Protein AF-A0A3D3FGZ9-F1 (afdb_monomer)

Sequence (205 aa):
MNTLVKAEIWTVARTEQGNAVLIRPLGADIAVPIFVGQLETQSILIGFGDVTMPRPLTHDLMLSLIKRLDADLLRVEINDLRDGTFFARLVIEWNGSEFVVDSRPSDALALAVRRKCPVYIAESVVDAAGVAVNLIVDESIAASREEGETGERANADSENERVALTAELERAIAAEEYEKAAKIRDLLAALNSKEGSGDKRQDEK

Radius of gyration: 23.9 Å; Cα contacts (8 Å, |Δi|>4): 302; chains: 1; bounding box: 71×53×40 Å

Solvent-accessible surface area (backbone atoms only — not comparable to full-atom values): 11314 Å² total; per-residue (Å²): 132,79,54,71,42,59,32,40,82,71,51,76,46,76,50,98,92,43,38,27,42,30,38,22,44,71,95,52,67,39,25,29,70,43,76,43,55,71,69,46,47,51,49,29,48,37,27,64,68,67,58,83,66,100,60,81,50,72,58,52,47,52,53,50,49,41,50,73,69,66,28,45,72,60,32,29,34,39,66,44,67,54,96,92,42,67,38,19,31,40,36,31,37,44,91,94,40,79,48,77,42,86,38,51,48,57,58,41,49,26,40,28,43,60,72,67,32,54,39,30,36,15,51,67,42,44,75,73,52,46,39,54,45,67,63,54,51,55,52,48,54,52,54,55,59,58,53,54,64,56,52,55,53,56,51,54,53,51,52,53,52,50,54,52,49,52,60,48,31,55,50,25,54,76,69,68,37,58,74,60,27,52,54,44,52,53,51,53,53,54,50,54,56,56,51,60,76,77,59,93,79,87,88,76,136

Mean predicted aligned error: 13.79 Å

Secondary structure (DSSP, 8-state):
---EEEEEEEEEEEETTEEEEEEEETT-SEEEEEEE-HHHHHHHHHHHTTPPPSS--HHHHHHHHHHHTTEEEEEEEEEEEETTEEEEEEEEEETTEEEEEEE-HHHHHHHHHHHT--EEEEHHHHHHH-EEHHHHHHHHHHHHHHHHHHHHHHHHHHHHHHHHHHHHHHHHHHTT-HHHHHHHHHHHHHHHHHHTTT-------

Structure (mmCIF, N/CA/C/O backbone):
data_AF-A0A3D3FGZ9-F1
#
_entry.id   AF-A0A3D3FGZ9-F1
#
loop_
_atom_site.group_PDB
_atom_site.id
_atom_site.type_symbol
_atom_site.label_atom_id
_atom_site.label_alt_id
_atom_site.label_comp_id
_atom_site.label_asym_id
_atom_site.label_entity_id
_atom_site.label_seq_id
_atom_site.pdbx_PDB_ins_code
_atom_site.Cartn_x
_atom_site.Cartn_y
_atom_site.Cartn_z
_atom_site.occupancy
_atom_site.B_iso_or_equiv
_atom_site.auth_seq_id
_atom_site.auth_comp_id
_atom_site.auth_asym_id
_atom_site.auth_atom_id
_atom_site.pdbx_PDB_model_num
ATOM 1 N N . MET A 1 1 ? -20.483 -9.143 -4.269 1.00 51.84 1 MET A N 1
ATOM 2 C CA . MET A 1 1 ? -19.673 -8.771 -3.089 1.00 51.84 1 MET A CA 1
ATOM 3 C C . MET A 1 1 ? -18.229 -8.958 -3.501 1.00 51.84 1 MET A C 1
ATOM 5 O O . MET A 1 1 ? -17.923 -10.048 -3.959 1.00 51.84 1 MET A O 1
ATOM 9 N N . ASN A 1 2 ? -17.391 -7.922 -3.427 1.00 75.06 2 ASN A N 1
ATOM 10 C CA . ASN A 1 2 ? -15.958 -8.078 -3.693 1.00 75.06 2 ASN A CA 1
ATOM 11 C C . ASN A 1 2 ? -15.330 -8.784 -2.491 1.00 75.06 2 ASN A C 1
ATOM 13 O O . ASN A 1 2 ? -15.248 -8.194 -1.413 1.00 75.06 2 ASN A O 1
ATOM 17 N N . THR A 1 3 ? -14.944 -10.047 -2.658 1.00 94.31 3 THR A N 1
ATOM 18 C CA . THR A 1 3 ? -14.162 -10.782 -1.661 1.00 94.31 3 THR A CA 1
ATOM 19 C C . THR A 1 3 ? -12.791 -10.123 -1.532 1.00 94.31 3 THR A C 1
ATOM 21 O O . THR A 1 3 ? -12.153 -9.819 -2.539 1.00 94.31 3 THR A O 1
ATOM 24 N N . LEU A 1 4 ? -12.347 -9.876 -0.301 1.00 97.19 4 LEU A N 1
ATOM 25 C CA . LEU A 1 4 ? -11.017 -9.345 -0.006 1.00 97.19 4 LEU A CA 1
ATOM 26 C C . LEU A 1 4 ? -10.098 -10.490 0.413 1.00 97.19 4 LEU A C 1
ATOM 28 O O . LEU A 1 4 ? -10.431 -11.251 1.321 1.00 97.19 4 LEU A O 1
ATOM 32 N N . VAL A 1 5 ? -8.921 -10.566 -0.200 1.00 97.69 5 VAL A N 1
ATOM 33 C CA . VAL A 1 5 ? -7.868 -11.522 0.152 1.00 97.69 5 VAL A CA 1
ATOM 34 C C . VAL A 1 5 ? -6.670 -10.790 0.735 1.00 97.69 5 VAL A C 1
ATOM 36 O O . VAL A 1 5 ? -6.372 -9.652 0.369 1.00 97.69 5 VAL A O 1
ATOM 39 N N . LYS A 1 6 ? -5.989 -11.429 1.688 1.00 98.06 6 LYS A N 1
ATOM 40 C CA . LYS A 1 6 ? -4.799 -10.850 2.310 1.00 98.06 6 LYS A CA 1
ATOM 41 C C . LYS A 1 6 ? -3.671 -10.782 1.281 1.00 98.06 6 LYS A C 1
ATOM 43 O O . LYS A 1 6 ? -3.436 -11.743 0.549 1.00 98.06 6 LYS A O 1
ATOM 48 N N . ALA A 1 7 ? -2.967 -9.662 1.261 1.00 98.12 7 ALA A N 1
ATOM 49 C CA . ALA A 1 7 ? -1.896 -9.387 0.322 1.00 98.12 7 ALA A CA 1
ATOM 50 C C . ALA A 1 7 ? -0.661 -8.829 1.028 1.00 98.12 7 ALA A C 1
ATOM 52 O O . ALA A 1 7 ? -0.693 -8.442 2.199 1.00 98.12 7 ALA A O 1
ATOM 53 N N . GLU A 1 8 ? 0.433 -8.789 0.284 1.00 96.69 8 GLU A N 1
ATOM 54 C CA . GLU A 1 8 ? 1.680 -8.149 0.663 1.00 96.69 8 GLU A CA 1
ATOM 55 C C . GLU A 1 8 ? 2.103 -7.121 -0.385 1.00 96.69 8 GLU A C 1
ATOM 57 O O . GLU A 1 8 ? 1.791 -7.231 -1.574 1.00 96.69 8 GLU A O 1
ATOM 62 N N . ILE A 1 9 ? 2.848 -6.122 0.080 1.00 95.88 9 ILE A N 1
ATOM 63 C CA . ILE A 1 9 ? 3.613 -5.231 -0.786 1.00 95.88 9 ILE A CA 1
ATOM 64 C C . ILE A 1 9 ? 4.864 -6.010 -1.163 1.00 95.88 9 ILE A C 1
ATOM 66 O O . ILE A 1 9 ? 5.773 -6.143 -0.348 1.00 95.88 9 ILE A O 1
ATOM 70 N N . TRP A 1 10 ? 4.862 -6.597 -2.355 1.00 94.38 10 TRP A N 1
ATOM 71 C CA . TRP A 1 10 ? 5.888 -7.553 -2.747 1.00 94.38 10 TRP A CA 1
ATOM 72 C C . TRP A 1 10 ? 7.200 -6.854 -3.105 1.00 94.38 10 TRP A C 1
ATOM 74 O O . TRP A 1 10 ? 8.256 -7.217 -2.595 1.00 94.38 10 TRP A O 1
ATOM 84 N N . THR A 1 11 ? 7.131 -5.827 -3.952 1.00 92.12 11 THR A N 1
ATOM 85 C CA . THR A 1 11 ? 8.273 -4.971 -4.291 1.00 92.12 11 THR A CA 1
ATOM 86 C C . THR A 1 11 ? 7.797 -3.664 -4.932 1.00 92.12 11 THR A C 1
ATOM 88 O O . THR A 1 11 ? 6.614 -3.492 -5.236 1.00 92.12 11 THR A O 1
ATOM 91 N N . VAL A 1 12 ? 8.728 -2.739 -5.139 1.00 91.06 12 VAL A N 1
ATOM 92 C CA . VAL A 1 12 ? 8.546 -1.520 -5.926 1.00 91.06 12 VAL A CA 1
ATOM 93 C C . VAL A 1 12 ? 9.424 -1.641 -7.166 1.00 91.06 12 VAL A C 1
ATOM 95 O O . VAL A 1 12 ? 10.625 -1.871 -7.049 1.00 91.06 12 VAL A O 1
ATOM 98 N N . ALA A 1 13 ? 8.827 -1.495 -8.344 1.00 89.44 13 ALA A N 1
ATOM 99 C CA . ALA A 1 13 ? 9.504 -1.604 -9.628 1.00 89.44 13 ALA A CA 1
ATOM 100 C C . ALA A 1 13 ? 9.509 -0.256 -10.355 1.00 89.44 13 ALA A C 1
ATOM 102 O O . ALA A 1 13 ? 8.551 0.518 -10.275 1.00 89.44 13 ALA A O 1
ATOM 103 N N . ARG A 1 14 ? 10.583 0.004 -11.099 1.00 86.12 14 ARG A N 1
ATOM 104 C CA . ARG A 1 14 ? 10.646 1.081 -12.086 1.00 86.12 14 ARG A CA 1
ATOM 105 C C . ARG A 1 14 ? 10.449 0.464 -13.466 1.00 86.12 14 ARG A C 1
ATOM 107 O O . ARG A 1 14 ? 11.098 -0.520 -13.795 1.00 86.12 14 ARG A O 1
ATOM 114 N N . THR A 1 15 ? 9.540 1.035 -14.240 1.00 81.50 15 THR A N 1
ATOM 115 C CA . THR A 1 15 ? 9.193 0.593 -15.596 1.00 81.50 15 THR A CA 1
ATOM 116 C C . THR A 1 15 ? 9.280 1.780 -16.554 1.00 81.50 15 THR A C 1
ATOM 118 O O . THR A 1 15 ? 9.347 2.930 -16.108 1.00 81.50 15 THR A O 1
ATOM 121 N N . GLU A 1 16 ? 9.192 1.534 -17.862 1.00 78.69 16 GLU A N 1
ATOM 122 C CA . GLU A 1 16 ? 9.068 2.605 -18.864 1.00 78.69 16 GLU A CA 1
ATOM 123 C C . GLU A 1 16 ? 7.839 3.500 -18.625 1.00 78.69 16 GLU A C 1
ATOM 125 O O . GLU A 1 16 ? 7.859 4.695 -18.913 1.00 78.69 16 GLU A O 1
ATOM 130 N N . GLN A 1 17 ? 6.772 2.937 -18.049 1.00 74.25 17 GLN A N 1
ATOM 131 C CA . GLN A 1 17 ? 5.523 3.640 -17.742 1.00 74.25 17 GLN A CA 1
ATOM 132 C C . GLN A 1 17 ? 5.579 4.424 -16.417 1.00 74.25 17 GLN A C 1
ATOM 134 O O . GLN A 1 17 ? 4.630 5.131 -16.075 1.00 74.25 17 GLN A O 1
ATOM 139 N N . GLY A 1 18 ? 6.683 4.324 -15.669 1.00 87.50 18 GLY A N 1
ATOM 140 C CA . GLY A 1 18 ? 6.882 4.972 -14.374 1.00 87.50 18 GLY A CA 1
ATOM 141 C C . GLY A 1 18 ? 7.088 3.979 -13.231 1.00 87.50 18 GLY A C 1
ATOM 142 O O . GLY A 1 18 ? 7.453 2.820 -13.436 1.00 87.50 18 GLY A O 1
ATOM 143 N N . ASN A 1 19 ? 6.882 4.446 -11.999 1.00 90.69 19 ASN A N 1
ATOM 144 C CA . ASN A 1 19 ? 7.043 3.616 -10.808 1.00 90.69 19 ASN A CA 1
ATOM 145 C C . ASN A 1 19 ? 5.756 2.843 -10.515 1.00 90.69 19 ASN A C 1
ATOM 147 O O . ASN A 1 19 ? 4.663 3.413 -10.533 1.00 90.69 19 ASN A O 1
ATOM 151 N N . ALA A 1 20 ? 5.896 1.565 -10.186 1.00 94.12 20 ALA A N 1
ATOM 152 C CA . ALA A 1 20 ? 4.796 0.702 -9.792 1.00 94.12 20 ALA A CA 1
ATOM 153 C C . ALA A 1 20 ? 5.098 0.026 -8.455 1.00 94.12 20 ALA A C 1
ATOM 155 O O . ALA A 1 20 ? 6.214 -0.425 -8.198 1.00 94.12 20 ALA A O 1
ATOM 156 N N . VAL A 1 21 ? 4.083 -0.082 -7.604 1.00 95.31 21 VAL A N 1
ATOM 157 C CA . VAL A 1 21 ? 4.124 -0.935 -6.414 1.00 95.31 21 VAL A CA 1
ATOM 158 C C . VAL A 1 21 ? 3.394 -2.225 -6.743 1.00 95.31 21 VAL A C 1
ATOM 160 O O . VAL A 1 21 ? 2.242 -2.190 -7.173 1.00 95.31 21 VAL A O 1
ATOM 163 N N . LEU A 1 22 ? 4.063 -3.359 -6.556 1.00 96.06 22 LEU A N 1
ATOM 164 C CA . LEU A 1 22 ? 3.502 -4.667 -6.864 1.00 96.06 22 LEU A CA 1
ATOM 165 C C . LEU A 1 22 ? 2.820 -5.237 -5.625 1.00 96.06 22 LEU A C 1
ATOM 167 O O . LEU A 1 22 ? 3.470 -5.498 -4.609 1.00 96.06 22 LEU A O 1
ATOM 171 N N . ILE A 1 23 ? 1.509 -5.442 -5.718 1.00 97.69 23 ILE A N 1
ATOM 172 C CA . ILE A 1 23 ? 0.699 -6.011 -4.641 1.00 97.69 23 ILE A CA 1
ATOM 173 C C . ILE A 1 23 ? 0.381 -7.459 -4.967 1.00 97.69 23 ILE A C 1
ATOM 175 O O . ILE A 1 23 ? -0.249 -7.749 -5.980 1.00 97.69 23 ILE A O 1
ATOM 179 N N . ARG A 1 24 ? 0.803 -8.375 -4.099 1.00 97.06 24 ARG A N 1
ATOM 180 C CA . ARG A 1 24 ? 0.673 -9.813 -4.327 1.00 97.06 24 ARG A CA 1
ATOM 181 C C . ARG A 1 24 ? -0.246 -10.430 -3.275 1.00 97.06 24 ARG A C 1
ATOM 183 O O . ARG A 1 24 ? 0.050 -10.300 -2.087 1.00 97.06 24 ARG A O 1
ATOM 190 N N . PRO A 1 25 ? -1.353 -11.094 -3.652 1.00 97.56 25 PRO A N 1
ATOM 191 C CA . PRO A 1 25 ? -2.082 -11.951 -2.724 1.00 97.56 25 PRO A CA 1
ATOM 192 C C . PRO A 1 25 ? -1.137 -12.990 -2.112 1.00 97.56 25 PRO A C 1
ATOM 194 O O . PRO A 1 25 ? -0.273 -13.534 -2.800 1.00 97.56 25 PRO A O 1
ATOM 197 N N . LEU A 1 26 ? -1.270 -13.259 -0.813 1.00 95.81 26 LEU A N 1
ATOM 198 C CA . LEU A 1 26 ? -0.328 -14.141 -0.124 1.00 95.81 26 LEU A CA 1
ATOM 199 C C . LEU A 1 26 ? -0.317 -15.543 -0.750 1.00 95.81 26 LEU A C 1
ATOM 201 O O . LEU A 1 26 ? -1.347 -16.210 -0.804 1.00 95.81 26 LEU A O 1
ATOM 205 N N . GLY A 1 27 ? 0.865 -15.992 -1.181 1.00 90.69 27 GLY A N 1
ATOM 206 C CA . GLY A 1 27 ? 1.060 -17.312 -1.789 1.00 90.69 27 GLY A CA 1
ATOM 207 C C . GLY A 1 27 ? 0.590 -17.438 -3.243 1.00 90.69 27 GLY A C 1
ATOM 208 O O . GLY A 1 27 ? 0.546 -18.555 -3.748 1.00 90.69 27 GLY A O 1
ATOM 209 N N . ALA A 1 28 ? 0.239 -16.334 -3.909 1.00 92.38 28 ALA A N 1
ATOM 210 C CA . ALA A 1 28 ? -0.108 -16.332 -5.326 1.00 92.38 28 ALA A CA 1
ATOM 211 C C . ALA A 1 28 ? 1.105 -16.013 -6.215 1.00 92.38 28 ALA A C 1
ATOM 213 O O . ALA A 1 28 ? 1.951 -15.195 -5.860 1.00 92.38 28 ALA A O 1
ATOM 214 N N . ASP A 1 29 ? 1.124 -16.580 -7.422 1.00 93.06 29 ASP A N 1
ATOM 215 C CA . ASP A 1 29 ? 2.101 -16.262 -8.478 1.00 93.06 29 ASP A CA 1
ATOM 216 C C . ASP A 1 29 ? 1.645 -15.097 -9.377 1.00 93.06 29 ASP A C 1
ATOM 218 O O . ASP A 1 29 ? 2.160 -14.893 -10.477 1.00 93.06 29 ASP A O 1
ATOM 222 N N . ILE A 1 30 ? 0.663 -14.323 -8.914 1.00 94.75 30 ILE A N 1
ATOM 223 C CA . ILE A 1 30 ? 0.087 -13.167 -9.604 1.00 94.75 30 ILE A CA 1
ATOM 224 C C . ILE A 1 30 ? 0.275 -11.941 -8.718 1.00 94.75 30 ILE A C 1
ATOM 226 O O . ILE A 1 30 ? -0.049 -11.978 -7.534 1.00 94.75 30 ILE A O 1
ATOM 230 N N . ALA A 1 31 ? 0.758 -10.845 -9.292 1.00 96.44 31 ALA A N 1
ATOM 231 C CA . ALA A 1 31 ? 0.858 -9.550 -8.636 1.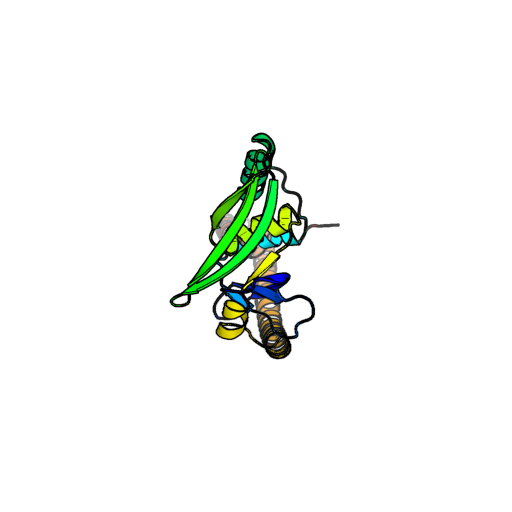00 96.44 31 ALA A CA 1
ATOM 232 C C . ALA A 1 31 ? 0.108 -8.483 -9.439 1.00 96.44 31 ALA A C 1
ATOM 234 O O . ALA A 1 31 ? 0.071 -8.515 -10.664 1.00 96.44 31 ALA A O 1
ATOM 235 N N . VAL A 1 32 ? -0.483 -7.520 -8.741 1.00 97.00 32 VAL A N 1
ATOM 236 C CA . VAL A 1 32 ? -1.168 -6.372 -9.332 1.00 97.00 32 VAL A CA 1
ATOM 237 C C . VAL A 1 32 ? -0.214 -5.175 -9.310 1.00 97.00 32 VAL A C 1
ATOM 239 O O . VAL A 1 32 ? 0.148 -4.725 -8.216 1.00 97.00 32 VAL A O 1
ATOM 242 N N . PRO A 1 33 ? 0.213 -4.650 -10.472 1.00 95.56 33 PRO A N 1
ATOM 243 C CA . PRO A 1 33 ? 1.006 -3.434 -10.537 1.00 95.56 33 PRO A CA 1
ATOM 244 C C . PRO A 1 33 ? 0.116 -2.207 -10.316 1.00 95.56 33 PRO A C 1
ATOM 246 O O . PRO A 1 33 ? -0.828 -1.955 -11.063 1.00 95.56 33 PRO A O 1
ATOM 249 N N . ILE A 1 34 ? 0.436 -1.416 -9.293 1.00 95.88 34 ILE A N 1
ATOM 250 C CA . ILE A 1 34 ? -0.231 -0.141 -9.020 1.00 95.88 34 ILE A CA 1
ATOM 251 C C . ILE A 1 34 ? 0.750 0.988 -9.306 1.00 95.88 34 ILE A C 1
ATOM 253 O O . ILE A 1 34 ? 1.693 1.214 -8.544 1.00 95.88 34 ILE A O 1
ATOM 257 N N . PHE A 1 35 ? 0.516 1.703 -10.405 1.00 94.19 35 PHE A N 1
ATOM 258 C CA . PHE A 1 35 ? 1.337 2.841 -10.803 1.00 94.19 35 PHE A CA 1
ATOM 259 C C . PHE A 1 35 ? 1.136 4.022 -9.858 1.00 94.19 35 PHE A C 1
ATOM 261 O O . PHE A 1 35 ? 0.012 4.417 -9.542 1.00 94.19 35 PHE A O 1
ATOM 268 N N . VAL A 1 36 ? 2.247 4.587 -9.403 1.00 93.88 36 VAL A N 1
ATOM 269 C CA . VAL A 1 36 ? 2.280 5.675 -8.429 1.00 93.88 36 VAL A CA 1
ATOM 270 C C . VAL A 1 36 ? 3.315 6.717 -8.838 1.00 93.88 36 VAL A C 1
ATOM 272 O O . VAL A 1 36 ? 4.319 6.419 -9.487 1.00 93.88 36 VAL A O 1
ATOM 275 N N . GLY A 1 37 ? 3.078 7.969 -8.452 1.00 92.19 37 GLY A N 1
ATOM 276 C CA . GLY A 1 37 ? 4.022 9.048 -8.715 1.00 92.19 37 GLY A CA 1
ATOM 277 C C . GLY A 1 37 ? 5.341 8.868 -7.958 1.00 92.19 37 GLY A C 1
ATOM 278 O O . GLY A 1 37 ? 5.477 8.057 -7.037 1.00 92.19 37 GLY A O 1
ATOM 279 N N . GLN A 1 38 ? 6.358 9.627 -8.363 1.00 91.06 38 GLN A N 1
ATOM 280 C CA . GLN A 1 38 ? 7.700 9.542 -7.783 1.00 91.06 38 GLN A CA 1
ATOM 281 C C . GLN A 1 38 ? 7.718 9.874 -6.282 1.00 91.06 38 GLN A C 1
ATOM 283 O O . GLN A 1 38 ? 8.372 9.175 -5.509 1.00 91.06 38 GLN A O 1
ATOM 288 N N . LEU A 1 39 ? 6.976 10.903 -5.860 1.00 93.00 39 LEU A N 1
ATOM 289 C CA . LEU A 1 39 ? 6.911 11.317 -4.454 1.00 93.00 39 LEU A CA 1
ATOM 290 C C . LEU A 1 39 ? 6.194 10.271 -3.592 1.00 93.00 39 LEU A C 1
ATOM 292 O O . LEU A 1 39 ? 6.635 9.960 -2.485 1.00 93.00 39 LEU A O 1
ATOM 296 N N . GLU A 1 40 ? 5.118 9.684 -4.115 1.00 95.50 40 GLU A N 1
ATOM 297 C CA . GLU A 1 40 ? 4.405 8.581 -3.480 1.00 95.50 40 GLU A CA 1
ATOM 298 C C . GLU A 1 40 ? 5.309 7.357 -3.319 1.00 95.50 40 GLU A C 1
ATOM 300 O O . GLU A 1 40 ? 5.426 6.810 -2.222 1.00 95.50 40 GLU A O 1
ATOM 305 N N . THR A 1 41 ? 6.003 6.978 -4.394 1.00 93.62 41 THR A N 1
ATOM 306 C CA . THR A 1 41 ? 6.962 5.864 -4.415 1.00 93.62 41 THR A CA 1
ATOM 307 C C . THR A 1 41 ? 8.034 6.050 -3.350 1.00 93.62 41 THR A C 1
ATOM 309 O O . THR A 1 41 ? 8.298 5.144 -2.561 1.00 93.62 41 THR A O 1
ATOM 312 N N . GLN A 1 42 ? 8.623 7.245 -3.282 1.00 93.31 42 GLN A N 1
ATOM 313 C CA . GLN A 1 42 ? 9.641 7.571 -2.292 1.00 93.31 42 GLN A CA 1
ATOM 314 C C . GLN A 1 42 ? 9.097 7.440 -0.865 1.00 93.31 42 GLN A C 1
ATOM 316 O O . GLN A 1 42 ? 9.766 6.864 -0.006 1.00 93.31 42 GLN A O 1
ATOM 321 N N . SER A 1 43 ? 7.882 7.935 -0.603 1.00 94.38 43 SER A N 1
ATOM 322 C CA . SER A 1 43 ? 7.270 7.808 0.722 1.00 94.38 43 SER A CA 1
ATOM 323 C C . SER A 1 43 ? 7.044 6.346 1.109 1.00 94.38 43 SER A C 1
ATOM 325 O O . SER A 1 43 ? 7.315 5.971 2.254 1.00 94.38 43 SER A O 1
ATOM 327 N N . ILE A 1 44 ? 6.586 5.512 0.172 1.00 95.88 44 ILE A N 1
ATOM 328 C CA . ILE A 1 44 ? 6.400 4.073 0.393 1.00 95.88 44 ILE A CA 1
ATOM 329 C C . ILE A 1 44 ? 7.749 3.411 0.677 1.00 95.88 44 ILE A C 1
ATOM 331 O O . ILE A 1 44 ? 7.871 2.740 1.694 1.00 95.88 44 ILE A O 1
ATOM 335 N N . LEU A 1 45 ? 8.777 3.658 -0.140 1.00 93.44 45 LEU A N 1
ATOM 336 C CA . LEU A 1 45 ? 10.116 3.080 0.033 1.00 93.44 45 LEU A CA 1
ATOM 337 C C . LEU A 1 45 ? 10.753 3.431 1.384 1.00 93.44 45 LEU A C 1
ATOM 339 O O . LEU A 1 45 ? 11.366 2.565 2.001 1.00 93.44 45 LEU A O 1
ATOM 343 N N . ILE A 1 46 ? 10.582 4.666 1.869 1.00 92.88 46 ILE A N 1
ATOM 344 C CA . ILE A 1 46 ? 11.074 5.083 3.194 1.00 92.88 46 ILE A CA 1
ATOM 345 C C . ILE A 1 46 ? 10.466 4.211 4.299 1.00 92.88 46 ILE A C 1
ATOM 347 O O . ILE A 1 46 ? 11.191 3.716 5.156 1.00 92.88 46 ILE A O 1
ATOM 351 N N . GLY A 1 47 ? 9.147 3.998 4.268 1.00 90.62 47 GLY A N 1
ATOM 352 C CA . GLY A 1 47 ? 8.474 3.157 5.262 1.00 90.62 47 GLY A CA 1
ATOM 353 C C . GLY A 1 47 ? 8.683 1.656 5.039 1.00 90.62 47 GLY A C 1
ATOM 354 O O . GLY A 1 47 ? 8.682 0.885 5.992 1.00 90.62 47 GLY A O 1
ATOM 355 N N . PHE A 1 48 ? 8.873 1.229 3.791 1.00 89.50 48 PHE A N 1
ATOM 356 C CA . PHE A 1 48 ? 9.133 -0.164 3.433 1.00 89.50 48 PHE A CA 1
ATOM 357 C C . PHE A 1 48 ? 10.521 -0.613 3.898 1.00 89.50 48 PHE A C 1
ATOM 359 O O . PHE A 1 48 ? 10.649 -1.695 4.459 1.00 89.50 48 PHE A O 1
ATOM 366 N N . GLY A 1 49 ? 11.534 0.240 3.725 1.00 90.31 49 GLY A N 1
ATOM 367 C CA . GLY A 1 49 ? 12.902 0.005 4.188 1.00 90.31 49 GLY A CA 1
ATOM 368 C C . GLY A 1 49 ? 13.157 0.361 5.656 1.00 90.31 49 GLY A C 1
ATOM 369 O O . GLY A 1 49 ? 14.313 0.375 6.060 1.00 90.31 49 GLY A O 1
ATOM 370 N N . ASP A 1 50 ? 12.116 0.697 6.431 1.00 88.19 50 ASP A N 1
ATOM 371 C CA . ASP A 1 50 ? 12.217 1.093 7.846 1.00 88.19 50 ASP A CA 1
ATOM 372 C C . ASP A 1 50 ? 13.241 2.221 8.108 1.00 88.19 50 ASP A C 1
ATOM 374 O O . ASP A 1 50 ? 13.909 2.283 9.144 1.00 88.19 50 ASP A O 1
ATOM 378 N N . VAL A 1 51 ? 13.349 3.160 7.161 1.00 88.56 51 VAL A N 1
ATOM 379 C CA . VAL A 1 51 ? 14.288 4.283 7.233 1.00 88.56 51 VAL A CA 1
ATOM 380 C C . VAL A 1 51 ? 13.775 5.326 8.224 1.00 88.56 51 VAL A C 1
ATOM 382 O O . VAL A 1 51 ? 12.699 5.902 8.055 1.00 88.56 51 VAL A O 1
ATOM 385 N N . THR A 1 52 ? 14.573 5.619 9.252 1.00 85.25 52 THR A N 1
ATOM 386 C CA . THR A 1 52 ? 14.226 6.631 10.258 1.00 85.25 52 THR A CA 1
ATOM 387 C C . THR A 1 52 ? 14.582 8.032 9.769 1.00 85.25 52 THR A C 1
ATOM 389 O O . THR A 1 52 ? 15.737 8.325 9.467 1.00 85.25 52 THR A O 1
ATOM 392 N N . MET A 1 53 ? 13.593 8.926 9.744 1.00 89.00 53 MET A N 1
ATOM 393 C CA . MET A 1 53 ? 13.778 10.330 9.370 1.00 89.00 53 MET A CA 1
ATOM 394 C C . MET A 1 53 ? 13.955 11.223 10.612 1.00 89.00 53 MET A C 1
ATOM 396 O O . MET A 1 53 ? 13.307 10.987 11.633 1.00 89.00 53 MET A O 1
ATOM 400 N N . PRO A 1 54 ? 14.769 12.299 10.549 1.00 90.75 54 PRO A N 1
ATOM 401 C CA . PRO A 1 54 ? 15.007 13.194 11.692 1.00 90.75 54 PRO A CA 1
ATOM 402 C C . PRO A 1 54 ? 13.760 13.984 12.121 1.00 90.75 54 PRO A C 1
ATOM 404 O O . PRO A 1 54 ? 13.673 14.482 13.245 1.00 90.75 54 PRO A O 1
ATOM 407 N N . ARG A 1 55 ? 12.786 14.132 11.219 1.00 96.56 55 ARG A N 1
ATOM 408 C CA . ARG A 1 55 ? 11.485 14.758 11.463 1.00 96.56 55 ARG A CA 1
ATOM 409 C C . ARG A 1 55 ? 10.392 13.886 10.840 1.00 96.56 55 ARG A C 1
ATOM 411 O O . ARG A 1 55 ? 10.652 13.283 9.799 1.00 96.56 55 ARG A O 1
ATOM 418 N N . PRO A 1 56 ? 9.190 13.838 11.443 1.00 94.38 56 PRO A N 1
ATOM 419 C CA . PRO A 1 56 ? 8.083 13.068 10.893 1.00 94.38 56 PRO A CA 1
ATOM 420 C C . PRO A 1 56 ? 7.683 13.616 9.521 1.00 94.38 56 PRO A C 1
ATOM 422 O O . PRO A 1 56 ? 7.498 14.827 9.366 1.00 94.38 56 PRO A O 1
ATOM 425 N N . LEU A 1 57 ? 7.542 12.723 8.543 1.00 95.56 57 LEU 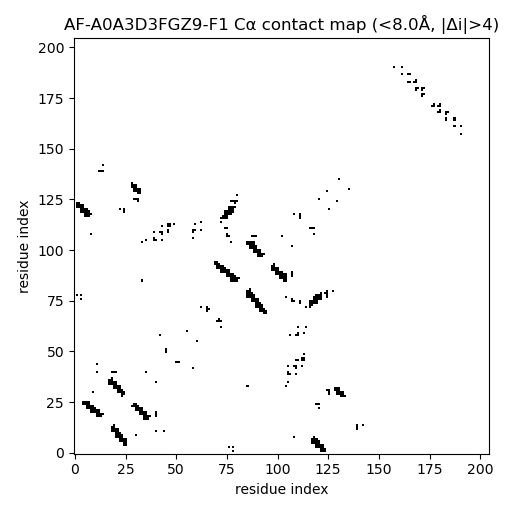A N 1
ATOM 426 C CA . LEU A 1 57 ? 6.969 13.031 7.237 1.00 95.56 57 LEU A CA 1
ATOM 427 C C . LEU A 1 57 ? 5.438 13.009 7.312 1.00 95.56 57 LEU A C 1
ATOM 429 O O . LEU A 1 57 ? 4.849 12.715 8.352 1.00 95.56 57 LEU A O 1
ATOM 433 N N . THR A 1 58 ? 4.775 13.301 6.193 1.00 96.56 58 THR A N 1
ATOM 434 C CA . THR A 1 58 ? 3.310 13.395 6.118 1.00 96.56 58 THR A CA 1
ATOM 435 C C . THR A 1 58 ? 2.615 12.143 6.651 1.00 96.56 58 THR A C 1
ATOM 437 O O . THR A 1 58 ? 1.741 12.248 7.507 1.00 96.56 58 THR A O 1
ATOM 440 N N . HIS A 1 59 ? 3.020 10.949 6.213 1.00 97.62 59 HIS A N 1
ATOM 441 C CA . HIS A 1 59 ? 2.397 9.700 6.665 1.00 97.62 59 HIS A CA 1
ATOM 442 C C . HIS A 1 59 ? 2.717 9.378 8.135 1.00 97.62 59 HIS A C 1
ATOM 444 O O . HIS A 1 59 ? 1.861 8.840 8.833 1.00 97.62 59 HIS A O 1
ATOM 450 N N . ASP A 1 60 ? 3.884 9.784 8.649 1.00 96.62 60 ASP A N 1
ATOM 451 C CA . ASP A 1 60 ? 4.227 9.645 10.075 1.00 96.62 60 ASP A CA 1
ATOM 452 C C . ASP A 1 60 ? 3.377 10.581 10.948 1.00 96.62 60 ASP A C 1
ATOM 454 O O . ASP A 1 60 ? 2.886 10.194 12.014 1.00 96.62 60 ASP A O 1
ATOM 458 N N . LEU A 1 61 ? 3.166 11.817 10.481 1.00 97.94 61 LEU A N 1
ATOM 459 C CA . LEU A 1 61 ? 2.276 12.788 11.108 1.00 97.94 61 LEU A CA 1
ATOM 460 C C . LEU A 1 61 ? 0.838 12.257 11.148 1.00 97.94 61 LEU A C 1
ATOM 462 O O . LEU A 1 61 ? 0.208 12.308 12.200 1.00 97.94 61 LEU A O 1
ATOM 466 N N . MET A 1 62 ? 0.337 11.701 10.043 1.00 97.94 62 MET A N 1
ATOM 467 C CA . MET A 1 62 ? -1.012 11.127 9.972 1.00 97.94 62 MET A CA 1
ATOM 468 C C . MET A 1 62 ? -1.197 9.967 10.957 1.00 97.94 62 MET A C 1
ATOM 470 O O . MET A 1 62 ? -2.173 9.955 11.706 1.00 97.94 62 MET A O 1
ATOM 474 N N . LEU A 1 63 ? -0.242 9.033 11.031 1.00 97.56 63 LEU A N 1
ATOM 475 C CA . LEU A 1 63 ? -0.279 7.951 12.024 1.00 97.56 63 LEU A CA 1
ATOM 476 C C . LEU A 1 63 ? -0.213 8.483 13.460 1.00 97.56 63 LEU A C 1
ATOM 478 O O . LEU A 1 63 ? -0.902 7.974 14.344 1.00 97.56 63 LEU A O 1
ATOM 482 N N . SER A 1 64 ? 0.575 9.533 13.696 1.00 97.75 64 SER A N 1
ATOM 483 C CA . SER A 1 64 ? 0.654 10.186 15.005 1.00 97.75 64 SER A CA 1
ATOM 484 C C . SER A 1 64 ? -0.673 10.840 15.399 1.00 97.75 64 SER A C 1
ATOM 486 O O . SER A 1 64 ? -1.060 10.762 16.563 1.00 97.75 64 SER A O 1
ATOM 488 N N . LEU A 1 65 ? -1.387 11.448 14.446 1.00 97.94 65 LEU A N 1
ATOM 489 C CA . LEU A 1 65 ? -2.716 12.022 14.665 1.00 97.94 65 LEU A CA 1
ATOM 490 C C . LEU A 1 65 ? -3.751 10.942 14.985 1.00 97.94 65 LEU A C 1
ATOM 492 O O . LEU A 1 65 ? -4.446 11.075 15.986 1.00 97.94 65 LEU A O 1
ATOM 496 N N . ILE A 1 66 ? -3.805 9.864 14.193 1.00 96.75 66 ILE A N 1
ATOM 497 C CA . ILE A 1 66 ? -4.693 8.712 14.438 1.00 96.75 66 ILE A CA 1
ATOM 498 C C . ILE A 1 66 ? -4.473 8.184 15.860 1.00 96.75 66 ILE A C 1
ATOM 500 O O . ILE A 1 66 ? -5.408 8.119 16.655 1.00 96.75 66 ILE A O 1
ATOM 504 N N . LYS A 1 67 ? -3.210 7.935 16.223 1.00 96.25 67 LYS A N 1
ATOM 505 C CA . LYS A 1 67 ? -2.844 7.463 17.559 1.00 96.25 67 LYS A CA 1
ATOM 506 C C . LYS A 1 67 ? -3.217 8.454 18.665 1.00 96.25 67 LYS A C 1
ATOM 508 O O . LYS A 1 67 ? -3.613 8.039 19.746 1.00 96.25 67 LYS A O 1
ATOM 513 N N . ARG A 1 68 ? -3.067 9.763 18.434 1.00 97.81 68 ARG A N 1
ATOM 514 C CA . ARG A 1 68 ? -3.375 10.802 19.434 1.00 97.81 68 ARG A CA 1
ATOM 515 C C . ARG A 1 68 ? -4.876 10.984 19.666 1.00 97.81 68 ARG A C 1
ATOM 517 O O . ARG A 1 68 ? -5.248 11.542 20.693 1.00 97.81 68 ARG A O 1
ATOM 524 N N . LEU A 1 69 ? -5.702 10.535 18.727 1.00 96.56 69 LEU A N 1
ATOM 525 C CA . LEU A 1 69 ? -7.159 10.501 18.829 1.00 96.56 69 LEU A CA 1
ATOM 526 C C . LEU A 1 69 ? -7.680 9.179 19.421 1.00 96.56 69 LEU A C 1
ATOM 528 O O . LEU A 1 69 ? -8.883 8.931 19.358 1.00 96.56 69 LEU A O 1
ATOM 532 N N . ASP A 1 70 ? -6.788 8.345 19.969 1.00 96.44 70 ASP A N 1
ATOM 533 C CA . ASP A 1 70 ? -7.092 7.006 20.486 1.00 96.44 70 ASP A CA 1
ATOM 534 C C . ASP A 1 70 ? -7.8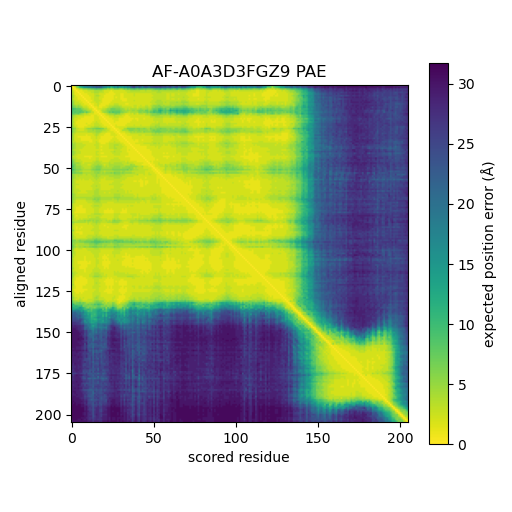05 6.121 19.445 1.00 96.44 70 ASP A C 1
ATOM 536 O O . ASP A 1 70 ? -8.726 5.364 19.751 1.00 96.44 70 ASP A O 1
ATOM 540 N N . ALA A 1 71 ? -7.372 6.242 18.188 1.00 97.81 71 ALA A N 1
ATOM 541 C CA . ALA A 1 71 ? -7.780 5.390 17.081 1.00 97.81 71 ALA A CA 1
ATOM 542 C C . ALA A 1 71 ? -6.602 4.523 16.604 1.00 97.81 71 ALA A C 1
ATOM 544 O O . ALA A 1 71 ? -5.435 4.870 16.824 1.00 97.81 71 ALA A O 1
ATOM 545 N N . ASP A 1 72 ? -6.891 3.417 15.914 1.00 97.12 72 ASP A N 1
ATOM 546 C CA . ASP A 1 72 ? -5.865 2.558 15.311 1.00 97.12 72 ASP A CA 1
ATOM 547 C C . ASP A 1 72 ? -6.185 2.200 13.858 1.00 97.12 72 ASP A C 1
ATOM 549 O O . ASP A 1 72 ? -7.322 1.900 13.501 1.00 97.12 72 ASP A O 1
ATOM 553 N N . LEU A 1 73 ? -5.160 2.215 13.005 1.00 98.19 73 LEU A N 1
ATOM 554 C CA . LEU A 1 73 ? -5.271 1.765 11.620 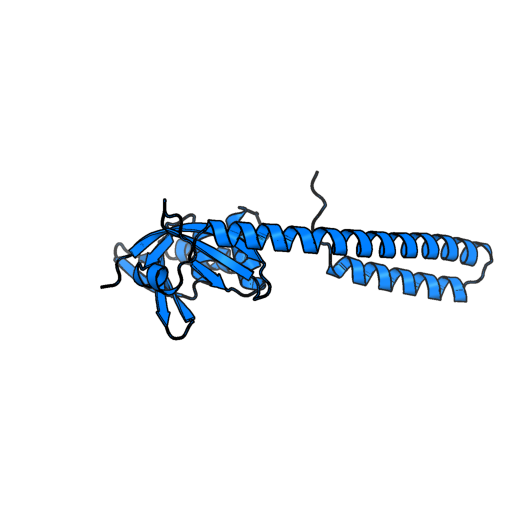1.00 98.19 73 LEU A CA 1
ATOM 555 C C . LEU A 1 73 ? -5.159 0.237 11.592 1.00 98.19 73 LEU A C 1
ATOM 557 O O . LEU A 1 73 ? -4.056 -0.310 11.656 1.00 98.19 73 LEU A O 1
ATOM 561 N N . LEU A 1 74 ? -6.299 -0.440 11.461 1.00 98.12 74 LEU A N 1
ATOM 562 C CA . LEU A 1 74 ? -6.378 -1.897 11.524 1.00 98.12 74 LEU A CA 1
ATOM 563 C C . LEU A 1 74 ? -5.838 -2.568 10.268 1.00 98.12 74 LEU A C 1
ATOM 565 O O . LEU A 1 74 ? -5.136 -3.569 10.356 1.00 98.12 74 LEU A O 1
ATOM 569 N N . ARG A 1 75 ? -6.214 -2.0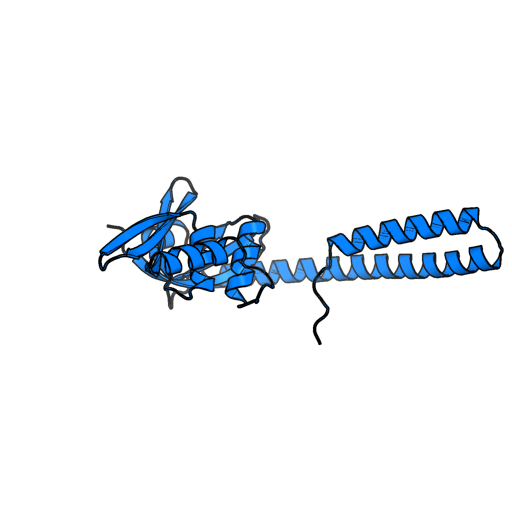57 9.096 1.00 98.50 75 ARG A N 1
ATOM 570 C CA . ARG A 1 75 ? -5.838 -2.615 7.793 1.00 98.50 75 ARG A CA 1
ATOM 571 C C . ARG A 1 75 ? -6.047 -1.592 6.689 1.00 98.50 75 ARG A C 1
ATOM 573 O O . ARG A 1 75 ? -6.765 -0.605 6.863 1.00 98.50 75 ARG A O 1
ATOM 580 N N . VAL A 1 76 ? -5.458 -1.876 5.537 1.00 98.62 76 VAL A N 1
ATOM 581 C CA . VAL A 1 76 ? -5.759 -1.177 4.289 1.00 98.62 76 VAL A CA 1
ATOM 582 C C . VAL A 1 76 ? -6.321 -2.148 3.265 1.00 98.62 76 VAL A C 1
ATOM 584 O O . VAL A 1 76 ? -5.930 -3.314 3.220 1.00 98.62 76 VAL A O 1
ATOM 587 N N . GLU A 1 77 ? -7.248 -1.669 2.448 1.00 98.62 77 GLU A N 1
ATOM 588 C CA . GLU A 1 77 ? -7.951 -2.474 1.453 1.00 98.62 77 GLU A CA 1
ATOM 589 C C . GLU A 1 77 ? -7.830 -1.801 0.090 1.00 98.62 77 GLU A C 1
ATOM 591 O O . GLU A 1 77 ? -8.296 -0.680 -0.065 1.00 98.62 77 GLU A O 1
ATOM 596 N N . ILE A 1 78 ? -7.250 -2.471 -0.905 1.00 98.38 78 ILE A N 1
ATOM 597 C CA . ILE A 1 78 ? -7.358 -2.081 -2.316 1.00 98.38 78 ILE A CA 1
ATOM 598 C C . ILE A 1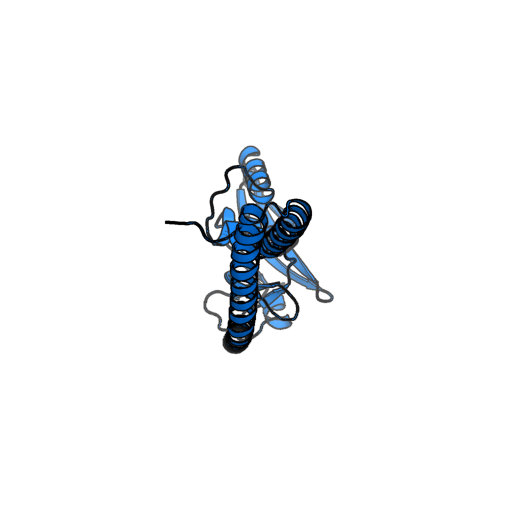 78 ? -8.625 -2.743 -2.849 1.00 98.38 78 ILE A C 1
ATOM 600 O O . ILE A 1 78 ? -8.647 -3.939 -3.144 1.00 98.38 78 ILE A O 1
ATOM 604 N N . ASN A 1 79 ? -9.719 -1.992 -2.864 1.00 97.62 79 ASN A N 1
ATOM 605 C CA . ASN A 1 79 ? -11.064 -2.559 -2.915 1.00 97.62 79 ASN A CA 1
ATOM 606 C C . ASN A 1 79 ? -11.752 -2.434 -4.277 1.00 97.62 79 ASN A C 1
ATOM 608 O O . ASN A 1 79 ? -12.789 -3.074 -4.473 1.00 97.62 79 ASN A O 1
ATOM 612 N N . ASP A 1 80 ? -11.233 -1.603 -5.184 1.00 97.38 80 ASP A N 1
ATOM 613 C CA . ASP A 1 80 ? -11.872 -1.368 -6.477 1.00 97.38 80 ASP A CA 1
ATOM 614 C C . ASP A 1 80 ? -10.891 -0.912 -7.567 1.00 97.38 80 ASP A C 1
ATOM 616 O O . ASP A 1 80 ? -9.829 -0.355 -7.281 1.00 97.38 80 ASP A O 1
ATOM 620 N N . LEU A 1 81 ? -11.295 -1.122 -8.817 1.00 96.94 81 LEU A N 1
ATOM 621 C CA . LEU A 1 81 ? -10.633 -0.641 -10.024 1.00 96.94 81 LEU A CA 1
ATOM 622 C C . LEU A 1 81 ? -11.715 -0.182 -11.004 1.00 96.94 81 LEU A C 1
ATOM 624 O O . LEU A 1 81 ? -12.497 -0.993 -11.498 1.00 96.94 81 LEU A O 1
ATOM 628 N N . ARG A 1 82 ? -11.763 1.120 -11.291 1.00 95.38 82 ARG A N 1
ATOM 629 C CA . ARG A 1 82 ? -12.744 1.710 -12.216 1.00 95.38 82 ARG A CA 1
ATOM 630 C C . ARG A 1 82 ? -12.040 2.625 -13.191 1.00 95.38 82 ARG A C 1
ATOM 632 O O . ARG A 1 82 ? -11.268 3.477 -12.764 1.00 95.38 82 ARG A O 1
ATOM 639 N N . ASP A 1 83 ? -12.293 2.436 -14.481 1.00 92.94 83 ASP A N 1
ATOM 640 C CA . ASP A 1 83 ? -11.716 3.260 -15.550 1.00 92.94 83 ASP A CA 1
ATOM 641 C C . ASP A 1 83 ? -10.184 3.402 -15.429 1.00 92.94 83 ASP A C 1
ATOM 643 O O . ASP A 1 83 ? -9.622 4.489 -15.544 1.00 92.94 83 ASP A O 1
ATOM 647 N N . GLY A 1 84 ? -9.499 2.296 -15.106 1.00 90.50 84 GLY A N 1
ATOM 648 C CA . GLY A 1 84 ? -8.044 2.266 -14.901 1.00 90.50 84 GLY A CA 1
ATOM 649 C C . GLY A 1 84 ? -7.551 2.917 -13.601 1.00 90.50 84 GLY A C 1
ATOM 650 O O . GLY A 1 84 ? -6.349 2.964 -13.361 1.00 90.50 84 GLY A O 1
ATOM 651 N N . THR A 1 85 ? -8.453 3.399 -12.746 1.00 94.69 85 THR A N 1
ATOM 652 C CA . THR A 1 85 ? -8.130 4.037 -11.466 1.00 94.69 85 THR A CA 1
ATOM 653 C C . THR A 1 85 ? -8.388 3.078 -10.311 1.00 94.69 85 THR A C 1
ATOM 655 O O . THR A 1 85 ? -9.514 2.626 -10.096 1.00 94.69 85 THR A O 1
ATOM 658 N N . PHE A 1 86 ? -7.337 2.773 -9.552 1.00 97.56 86 PHE A N 1
ATOM 659 C CA . PHE A 1 86 ? -7.429 1.972 -8.335 1.00 97.56 86 PHE A CA 1
ATOM 660 C C . PHE A 1 86 ? -7.956 2.806 -7.165 1.00 97.56 86 PHE A C 1
ATOM 662 O O . PHE A 1 86 ? -7.520 3.939 -6.948 1.00 97.56 86 PHE A O 1
ATOM 669 N N . PHE A 1 87 ? -8.827 2.202 -6.364 1.00 98.19 87 PHE A N 1
ATOM 670 C CA . PHE A 1 87 ? -9.346 2.774 -5.126 1.00 98.19 87 PHE A CA 1
ATOM 671 C C . PHE A 1 87 ? -8.876 1.944 -3.940 1.00 98.19 87 PHE A C 1
ATOM 673 O O . PHE A 1 87 ? -8.791 0.713 -4.014 1.00 98.19 87 PHE A O 1
ATOM 680 N N . ALA A 1 88 ? -8.579 2.630 -2.843 1.00 98.50 88 ALA A N 1
ATOM 681 C CA . ALA A 1 88 ? -8.242 1.999 -1.588 1.00 98.50 88 ALA A CA 1
ATOM 682 C C . ALA A 1 88 ? -9.043 2.605 -0.439 1.00 98.50 88 ALA A C 1
ATOM 684 O O . ALA A 1 88 ? -9.623 3.684 -0.535 1.00 98.50 88 ALA A O 1
ATOM 685 N N . ARG A 1 89 ? -9.073 1.900 0.684 1.00 98.44 89 ARG A N 1
ATOM 686 C CA . ARG A 1 89 ? -9.712 2.370 1.906 1.00 98.44 89 ARG A CA 1
ATOM 687 C C . ARG A 1 89 ? -8.855 2.038 3.112 1.00 98.44 89 ARG A C 1
ATOM 689 O O . ARG A 1 89 ? -8.222 0.983 3.175 1.00 98.44 89 ARG A O 1
ATOM 696 N N . LEU A 1 90 ? -8.851 2.947 4.075 1.00 98.69 90 LEU A N 1
ATOM 697 C CA . LEU A 1 90 ? -8.287 2.731 5.400 1.00 98.69 90 LEU A CA 1
ATOM 698 C C . LEU A 1 90 ? -9.405 2.228 6.302 1.00 98.69 90 LEU A C 1
ATOM 700 O O . LEU A 1 90 ? -10.452 2.875 6.383 1.00 98.69 90 LEU A O 1
ATOM 704 N N . VAL A 1 91 ? -9.182 1.114 6.990 1.00 98.44 91 VAL A N 1
ATOM 705 C CA . VAL A 1 91 ? -10.091 0.668 8.046 1.00 98.44 91 VAL A CA 1
ATOM 706 C C . VAL A 1 91 ? -9.489 1.045 9.383 1.00 98.44 91 VAL A C 1
ATOM 708 O O . VAL A 1 91 ? -8.415 0.562 9.751 1.00 98.44 91 VAL A O 1
ATOM 711 N N . ILE A 1 92 ? -10.180 1.931 10.088 1.00 98.25 92 ILE A N 1
ATOM 712 C CA . ILE A 1 92 ? -9.723 2.518 11.340 1.00 98.25 92 ILE A CA 1
ATOM 713 C C . ILE A 1 92 ? -10.691 2.108 12.445 1.00 98.25 92 ILE A C 1
ATOM 715 O O . ILE A 1 92 ? -11.906 2.216 12.288 1.00 98.25 92 ILE A O 1
ATOM 719 N N . GLU A 1 93 ? -10.150 1.645 13.563 1.00 97.88 93 GLU A N 1
ATOM 720 C CA . GLU A 1 93 ? -10.905 1.446 14.793 1.00 97.88 93 GLU A CA 1
ATOM 721 C C . GLU A 1 93 ? -10.910 2.737 15.605 1.00 97.88 93 GLU A C 1
ATOM 723 O O . GLU A 1 93 ? -9.861 3.340 15.836 1.00 97.88 93 GLU A O 1
ATOM 728 N N . TRP A 1 94 ? -12.086 3.141 16.076 1.00 97.25 94 TRP A N 1
ATOM 729 C CA . TRP A 1 94 ? -12.229 4.202 17.063 1.00 97.25 94 TRP A CA 1
ATOM 730 C C . TRP A 1 94 ? -13.408 3.910 17.985 1.00 97.25 94 TRP A C 1
ATOM 732 O O . TRP A 1 94 ? -14.505 3.588 17.527 1.00 97.25 94 TRP A O 1
ATOM 742 N N . ASN A 1 95 ? -13.182 3.998 19.299 1.00 94.62 95 ASN A N 1
ATOM 743 C CA . ASN A 1 95 ? -14.186 3.693 20.327 1.00 94.62 95 ASN A CA 1
ATOM 744 C C . ASN A 1 95 ? -14.879 2.325 20.133 1.00 94.62 95 ASN A C 1
ATOM 746 O O . ASN A 1 95 ? -16.090 2.197 20.318 1.00 94.62 95 ASN A O 1
ATOM 750 N N . GLY A 1 96 ? -14.116 1.302 19.727 1.00 93.50 96 GLY A N 1
ATOM 751 C CA . GLY A 1 96 ? -14.618 -0.060 19.501 1.00 93.50 96 GLY A CA 1
ATOM 752 C C . GLY A 1 96 ? -15.491 -0.230 18.252 1.00 93.50 96 GLY A C 1
ATOM 753 O O . GLY A 1 96 ? -16.146 -1.258 18.106 1.00 93.50 96 GLY A O 1
ATOM 754 N N . SER A 1 97 ? -15.533 0.770 17.367 1.00 95.94 97 SER A N 1
ATOM 755 C CA . SER A 1 97 ? -16.225 0.705 16.077 1.00 95.94 97 SER A CA 1
ATOM 756 C C . SER A 1 97 ? -15.232 0.856 14.927 1.00 95.94 97 SER A C 1
ATOM 758 O O . SER A 1 97 ? -14.348 1.710 14.976 1.00 95.94 97 SER A O 1
ATOM 760 N N . GLU A 1 98 ? -15.398 0.058 13.871 1.00 96.81 98 GLU A N 1
ATOM 761 C CA . GLU A 1 98 ? -14.663 0.251 12.620 1.00 96.81 98 GLU A CA 1
ATOM 762 C C . GLU A 1 98 ? -15.348 1.326 11.770 1.00 96.81 98 GLU A C 1
ATOM 764 O O . GLU A 1 98 ? -16.562 1.291 11.552 1.00 96.81 98 GLU A O 1
ATOM 769 N N . PHE A 1 99 ? -14.564 2.255 11.234 1.00 95.38 99 PHE A N 1
ATOM 770 C CA . PHE A 1 99 ? -15.002 3.143 10.167 1.00 95.38 99 PHE A CA 1
ATOM 771 C C . PHE A 1 99 ? -14.012 3.120 9.009 1.00 95.38 99 PHE A C 1
ATOM 773 O O . PHE A 1 99 ? -12.848 2.735 9.138 1.00 95.38 99 PHE A O 1
ATOM 780 N N . VAL A 1 100 ? -14.517 3.513 7.845 1.00 97.62 100 VAL A N 1
ATOM 781 C CA . VAL A 1 100 ? -13.817 3.381 6.574 1.00 97.62 100 VAL A CA 1
ATOM 782 C C . VAL A 1 100 ? -13.561 4.765 6.003 1.00 97.62 100 VAL A C 1
ATOM 784 O O . VAL A 1 100 ? -14.483 5.573 5.892 1.00 97.62 100 VAL A O 1
ATOM 787 N N . VAL A 1 101 ? -12.312 5.028 5.630 1.00 98.06 101 VAL A N 1
ATOM 788 C CA . VAL A 1 101 ? -11.893 6.282 4.996 1.00 98.06 101 VAL A CA 1
ATOM 789 C C . VAL A 1 101 ? -11.421 5.980 3.584 1.00 98.06 101 VAL A C 1
ATOM 791 O O . VAL A 1 101 ? -10.559 5.124 3.393 1.00 98.06 101 VAL A O 1
ATOM 794 N N . ASP A 1 102 ? -11.990 6.676 2.602 1.00 98.19 102 ASP A N 1
ATOM 795 C CA . ASP A 1 102 ? -11.546 6.593 1.210 1.00 98.19 102 ASP A CA 1
ATOM 796 C C . ASP A 1 102 ? -10.098 7.079 1.068 1.00 98.19 102 ASP A C 1
ATOM 798 O O . ASP A 1 102 ? -9.675 8.032 1.729 1.00 98.19 102 ASP A O 1
ATOM 802 N N . SER A 1 103 ? -9.311 6.392 0.246 1.00 98.25 103 SER A N 1
ATOM 803 C CA . SER A 1 103 ? -7.883 6.650 0.113 1.00 98.25 103 SER A CA 1
ATOM 804 C C . SER A 1 103 ? -7.367 6.278 -1.271 1.00 98.25 103 SER A C 1
ATOM 806 O O . SER A 1 103 ? -7.819 5.331 -1.912 1.00 98.25 103 SER A O 1
ATOM 808 N N . ARG A 1 104 ? -6.334 6.989 -1.725 1.00 98.12 104 ARG A N 1
ATOM 809 C CA . ARG A 1 104 ? -5.545 6.517 -2.863 1.00 98.12 104 ARG A CA 1
ATOM 810 C C . ARG A 1 104 ? -4.707 5.315 -2.414 1.00 98.12 104 ARG A C 1
ATOM 812 O O . ARG A 1 104 ? -4.198 5.329 -1.289 1.00 98.12 104 ARG A O 1
ATOM 819 N N . PRO A 1 105 ? -4.466 4.320 -3.284 1.00 98.12 105 PRO A N 1
ATOM 820 C CA . PRO A 1 105 ? -3.585 3.204 -2.954 1.00 98.12 105 PRO A CA 1
ATOM 821 C C . PRO A 1 105 ? -2.209 3.654 -2.462 1.00 98.12 105 PRO A C 1
ATOM 823 O O . PRO A 1 105 ? -1.714 3.114 -1.484 1.00 98.12 105 PRO A O 1
ATOM 826 N N . SER A 1 106 ? -1.611 4.684 -3.065 1.00 98.06 106 SER A N 1
ATOM 827 C CA . SER A 1 106 ? -0.306 5.201 -2.640 1.00 98.06 106 SER A CA 1
ATOM 828 C C . SER A 1 106 ? -0.262 5.612 -1.166 1.00 98.06 106 SER A C 1
ATOM 830 O O . SER A 1 106 ? 0.672 5.254 -0.450 1.00 98.06 106 SER A O 1
ATOM 832 N N . ASP A 1 107 ? -1.280 6.335 -0.701 1.00 98.31 107 ASP A N 1
ATOM 833 C CA . ASP A 1 107 ? -1.370 6.805 0.679 1.00 98.31 107 ASP A CA 1
ATOM 834 C C . ASP A 1 107 ? -1.643 5.650 1.644 1.00 98.31 107 ASP A C 1
ATOM 836 O O . ASP A 1 107 ? -0.986 5.536 2.682 1.00 98.31 107 ASP A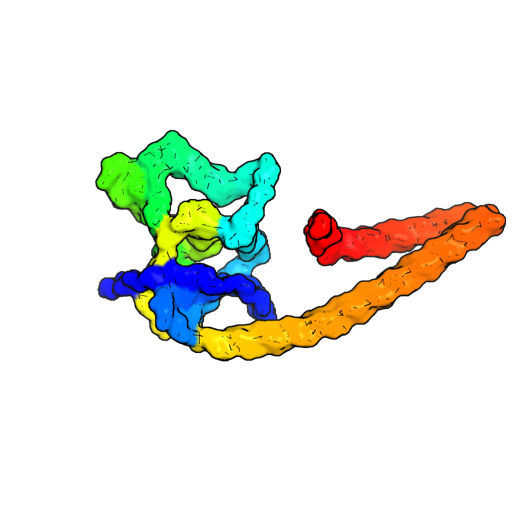 O 1
ATOM 840 N N . ALA A 1 108 ? -2.561 4.756 1.275 1.00 98.44 108 ALA A N 1
ATOM 841 C CA . ALA A 1 108 ? -2.877 3.570 2.056 1.00 98.44 108 ALA A CA 1
ATOM 842 C C . ALA A 1 108 ? -1.652 2.661 2.233 1.00 98.44 108 ALA A C 1
ATOM 844 O O . ALA A 1 108 ? -1.320 2.266 3.352 1.00 98.44 108 ALA A O 1
ATOM 845 N N . LEU A 1 109 ? -0.922 2.397 1.151 1.00 98.25 109 LEU A N 1
ATOM 846 C CA . LEU A 1 109 ? 0.292 1.589 1.180 1.00 98.25 109 LEU A CA 1
ATOM 847 C C . LEU A 1 109 ? 1.399 2.269 1.995 1.00 98.25 109 LEU A C 1
ATOM 849 O O . LEU A 1 109 ? 2.040 1.602 2.805 1.00 98.25 109 LEU A O 1
ATOM 853 N N . ALA A 1 110 ? 1.580 3.588 1.867 1.00 98.06 110 ALA A N 1
ATOM 854 C CA . ALA A 1 110 ? 2.562 4.348 2.645 1.00 98.06 110 ALA A CA 1
ATOM 855 C C . ALA A 1 110 ? 2.283 4.326 4.161 1.00 98.06 110 ALA A C 1
ATOM 857 O O . ALA A 1 110 ? 3.228 4.304 4.958 1.00 98.06 110 ALA A O 1
ATOM 858 N N . LEU A 1 111 ? 1.009 4.317 4.568 1.00 98.44 111 LEU A N 1
ATOM 859 C CA . LEU A 1 111 ? 0.607 4.130 5.965 1.00 98.44 111 LEU A CA 1
ATOM 860 C C . LEU A 1 111 ? 0.811 2.681 6.418 1.00 98.44 111 LEU A C 1
ATOM 862 O O . LEU A 1 111 ? 1.329 2.454 7.512 1.00 98.44 111 LEU A O 1
ATOM 866 N N . ALA A 1 112 ? 0.455 1.707 5.577 1.00 98.06 112 ALA A N 1
ATOM 867 C CA . ALA A 1 112 ? 0.557 0.290 5.904 1.00 98.06 112 ALA A CA 1
ATOM 868 C C . ALA A 1 112 ? 2.001 -0.155 6.151 1.00 98.06 112 ALA A C 1
ATOM 870 O O . ALA A 1 112 ? 2.264 -0.812 7.157 1.00 98.06 112 ALA A O 1
ATOM 871 N N . VAL A 1 113 ? 2.955 0.269 5.311 1.00 96.81 113 VAL A N 1
ATOM 872 C CA . VAL A 1 113 ? 4.382 -0.064 5.502 1.00 96.81 113 VAL A CA 1
ATOM 873 C C . VAL A 1 113 ? 4.965 0.507 6.793 1.00 96.81 113 VAL A C 1
ATOM 875 O O . VAL A 1 113 ? 5.844 -0.114 7.380 1.00 96.81 113 VAL A O 1
ATOM 878 N N . ARG A 1 114 ? 4.464 1.658 7.261 1.00 96.38 114 ARG A N 1
ATOM 879 C CA . ARG A 1 114 ? 4.916 2.315 8.499 1.00 96.38 114 ARG A CA 1
ATOM 880 C C . ARG A 1 114 ? 4.261 1.725 9.740 1.00 96.38 114 ARG A C 1
ATOM 882 O O . ARG A 1 114 ? 4.930 1.464 10.733 1.00 96.38 114 ARG A O 1
ATOM 889 N N . ARG A 1 115 ? 2.941 1.514 9.696 1.00 96.06 115 ARG A N 1
ATOM 890 C CA . ARG A 1 115 ? 2.180 0.929 10.812 1.00 96.06 115 ARG A CA 1
ATOM 891 C C . ARG A 1 115 ? 2.408 -0.579 10.939 1.00 96.06 115 ARG A C 1
ATOM 893 O O . ARG A 1 115 ? 2.149 -1.126 12.010 1.00 96.06 115 ARG A O 1
ATOM 900 N N . LYS A 1 116 ? 2.878 -1.221 9.862 1.00 95.69 116 LYS A N 1
ATOM 901 C CA . LYS A 1 116 ? 2.936 -2.678 9.673 1.00 95.69 116 LYS A CA 1
ATOM 902 C C . LYS A 1 116 ? 1.555 -3.324 9.833 1.00 95.69 116 LYS A C 1
ATOM 904 O O . LYS A 1 116 ? 1.426 -4.399 10.414 1.00 95.69 116 LYS A O 1
ATOM 909 N N . CYS A 1 117 ? 0.510 -2.650 9.346 1.00 96.81 117 CYS A N 1
ATOM 910 C CA . CYS A 1 117 ? -0.841 -3.205 9.365 1.00 96.81 117 CYS A CA 1
ATOM 911 C C . CYS A 1 117 ? -1.084 -4.120 8.144 1.00 96.81 117 CYS A C 1
ATOM 913 O O . CYS A 1 117 ? -0.435 -3.962 7.107 1.00 96.81 117 CYS A O 1
ATOM 915 N N . PRO A 1 118 ? -2.004 -5.095 8.252 1.00 98.25 118 PRO A N 1
ATOM 916 C CA . PRO A 1 118 ? -2.414 -5.941 7.137 1.00 98.25 118 PRO A CA 1
ATOM 917 C C . PRO A 1 118 ? -2.876 -5.165 5.895 1.00 98.25 118 PRO A C 1
ATOM 919 O O . PRO A 1 118 ? -3.652 -4.212 5.991 1.00 98.25 118 PRO A O 1
ATOM 922 N N . VAL A 1 119 ? -2.463 -5.651 4.725 1.00 98.62 119 VAL A N 1
ATOM 923 C CA . VAL A 1 119 ? -2.946 -5.207 3.412 1.00 98.62 119 VAL A CA 1
ATOM 924 C C . VAL A 1 119 ? -3.900 -6.264 2.862 1.00 98.62 119 VAL A C 1
ATOM 926 O O . VAL A 1 119 ? -3.636 -7.465 2.961 1.00 98.62 119 VAL A O 1
ATOM 929 N N . TYR A 1 120 ? -5.005 -5.821 2.278 1.00 98.62 120 TYR A N 1
ATOM 930 C CA . TYR A 1 120 ? -5.951 -6.657 1.548 1.00 98.62 120 TYR A CA 1
ATOM 931 C C . TYR A 1 120 ? -6.157 -6.108 0.142 1.00 98.62 120 TYR A C 1
ATOM 933 O O . TYR A 1 120 ? -6.083 -4.899 -0.079 1.00 98.62 120 TYR A O 1
ATOM 941 N N . ILE A 1 121 ? -6.457 -6.994 -0.799 1.00 98.50 121 ILE A N 1
ATOM 942 C CA . ILE A 1 121 ? -6.830 -6.646 -2.168 1.00 98.50 121 ILE A CA 1
ATOM 943 C C . ILE A 1 121 ? -8.092 -7.411 -2.557 1.00 98.50 121 ILE A C 1
ATOM 945 O O . ILE A 1 121 ? -8.283 -8.555 -2.145 1.00 98.50 121 ILE A O 1
ATOM 949 N N . ALA A 1 122 ? -8.988 -6.771 -3.301 1.00 98.25 122 ALA A N 1
ATOM 950 C CA . ALA A 1 122 ? -10.191 -7.422 -3.798 1.00 98.25 122 ALA A CA 1
ATOM 951 C C . ALA A 1 122 ? -9.848 -8.423 -4.907 1.00 98.25 122 ALA A C 1
ATOM 953 O O . ALA A 1 122 ? -9.082 -8.096 -5.812 1.00 98.25 122 ALA A O 1
ATOM 954 N N . GLU A 1 123 ? -10.466 -9.605 -4.877 1.00 97.00 123 GLU A N 1
ATOM 955 C CA . GLU A 1 123 ? -10.307 -10.622 -5.929 1.00 97.00 123 GLU A CA 1
ATOM 956 C C . GLU A 1 123 ? -10.624 -10.040 -7.308 1.00 97.00 123 GLU A C 1
ATOM 958 O O . GLU A 1 123 ? -9.833 -10.183 -8.227 1.00 97.00 123 GLU A O 1
ATOM 963 N N . SER A 1 124 ? -11.685 -9.235 -7.420 1.00 96.94 124 SER A N 1
ATOM 964 C CA . SER A 1 124 ? -12.047 -8.562 -8.673 1.00 96.94 124 SER A CA 1
ATOM 965 C C . SER A 1 124 ? -10.957 -7.631 -9.217 1.00 96.94 124 SER A C 1
ATOM 967 O O . SER A 1 124 ? -10.890 -7.400 -10.419 1.00 96.94 124 SER A O 1
ATOM 969 N N . VAL A 1 125 ? -10.125 -7.054 -8.343 1.00 97.62 125 VAL A N 1
ATOM 970 C CA . VAL A 1 125 ? -8.992 -6.210 -8.748 1.00 97.62 125 VAL A CA 1
ATOM 971 C C . VAL A 1 125 ? -7.838 -7.083 -9.240 1.00 97.62 125 VAL A C 1
ATOM 973 O O . VAL A 1 125 ? -7.204 -6.745 -10.237 1.00 97.62 125 VAL A O 1
ATOM 976 N N . VAL A 1 126 ? -7.596 -8.219 -8.579 1.00 96.88 126 VAL A N 1
ATOM 977 C CA . VAL A 1 126 ? -6.613 -9.219 -9.023 1.00 96.88 126 VAL A CA 1
ATOM 978 C C . VAL A 1 126 ? -7.015 -9.808 -10.374 1.00 96.88 126 VAL A C 1
ATOM 980 O O . VAL A 1 126 ? -6.180 -9.887 -11.265 1.00 96.88 126 VAL A O 1
ATOM 983 N N . ASP A 1 127 ? -8.288 -10.141 -10.564 1.00 95.62 127 ASP A N 1
ATOM 984 C CA . ASP A 1 127 ? -8.803 -10.685 -11.823 1.00 95.62 127 ASP A CA 1
ATOM 985 C C . ASP A 1 127 ? -8.690 -9.679 -12.976 1.00 95.62 127 ASP A C 1
ATOM 987 O O . ASP A 1 127 ? -8.433 -10.057 -14.117 1.00 95.62 127 ASP A O 1
ATOM 991 N N . ALA A 1 128 ? -8.884 -8.389 -12.687 1.00 95.75 128 ALA A N 1
ATOM 992 C CA . ALA A 1 128 ? -8.878 -7.339 -13.701 1.00 95.75 128 ALA A CA 1
ATOM 993 C C . ALA A 1 128 ? -7.471 -6.858 -14.091 1.00 95.75 128 ALA A C 1
ATOM 995 O O . ALA A 1 128 ? -7.267 -6.462 -15.237 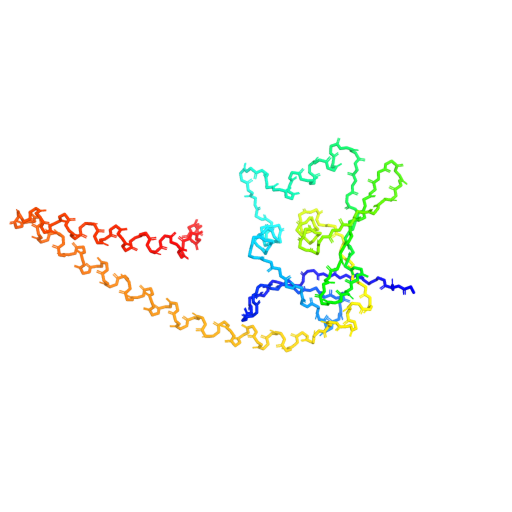1.00 95.75 128 ALA A O 1
ATOM 996 N N . ALA A 1 129 ? -6.521 -6.842 -13.151 1.00 95.56 129 ALA A N 1
ATOM 997 C CA . ALA A 1 129 ? -5.209 -6.214 -13.339 1.00 95.56 129 ALA A CA 1
ATOM 998 C C . ALA A 1 129 ? -4.020 -7.079 -12.887 1.00 95.56 129 ALA A C 1
ATOM 1000 O O . ALA A 1 129 ? -2.891 -6.597 -12.834 1.00 95.56 129 ALA A O 1
ATOM 1001 N N . GLY A 1 130 ? -4.248 -8.341 -12.532 1.00 94.75 130 GLY A N 1
ATOM 1002 C CA . GLY A 1 130 ? -3.199 -9.267 -12.129 1.00 94.75 130 GLY A CA 1
ATOM 1003 C C . GLY A 1 130 ? -2.284 -9.648 -13.288 1.00 94.75 130 GLY A C 1
ATOM 1004 O O . GLY A 1 130 ? -2.735 -10.005 -14.374 1.00 94.75 130 GLY A O 1
ATOM 1005 N N . VAL A 1 131 ? -0.980 -9.619 -13.030 1.00 93.38 131 VAL A N 1
ATOM 1006 C CA . VAL A 1 131 ? 0.077 -10.038 -13.951 1.00 93.38 131 VAL A CA 1
ATOM 1007 C C . VAL A 1 131 ? 0.895 -11.135 -13.281 1.00 93.38 131 VAL A C 1
ATOM 1009 O O . VAL A 1 131 ? 1.141 -11.095 -12.074 1.00 93.38 131 VAL A O 1
ATOM 1012 N N . ALA A 1 132 ? 1.308 -12.144 -14.043 1.00 91.06 132 ALA A N 1
ATOM 1013 C CA . ALA A 1 132 ? 2.106 -13.226 -13.488 1.00 91.06 132 ALA A CA 1
ATOM 1014 C C . ALA A 1 132 ? 3.501 -12.726 -13.074 1.00 91.06 132 ALA A C 1
ATOM 1016 O O . ALA A 1 132 ? 4.166 -11.980 -13.793 1.00 91.06 132 ALA A O 1
ATOM 1017 N N . VAL A 1 133 ? 3.937 -13.148 -11.890 1.00 85.06 133 VAL A N 1
ATOM 1018 C CA . VAL A 1 133 ? 5.160 -12.682 -11.225 1.00 85.06 133 VAL A CA 1
ATOM 1019 C C . VAL A 1 133 ? 6.409 -12.894 -12.086 1.00 85.06 133 VAL A C 1
ATOM 1021 O O . VAL A 1 133 ? 7.274 -12.026 -12.136 1.00 85.06 133 VAL A O 1
ATOM 1024 N N . ASN A 1 134 ? 6.492 -14.016 -12.798 1.00 78.75 134 ASN A N 1
ATOM 1025 C CA . ASN A 1 134 ? 7.615 -14.349 -13.675 1.00 78.75 134 ASN A CA 1
ATOM 1026 C C . ASN A 1 134 ? 7.831 -13.327 -14.805 1.00 78.75 134 ASN A C 1
ATOM 1028 O O . ASN A 1 134 ? 8.971 -12.949 -15.053 1.00 78.75 134 ASN A O 1
ATOM 1032 N N . LEU A 1 135 ? 6.757 -12.838 -15.431 1.00 75.75 135 LEU A N 1
ATOM 1033 C CA . LEU A 1 135 ? 6.842 -11.811 -16.475 1.00 75.75 135 LEU A CA 1
ATOM 1034 C C . LEU A 1 135 ? 7.421 -10.498 -15.932 1.00 75.75 135 LEU A C 1
ATOM 1036 O O . LEU A 1 135 ? 8.234 -9.861 -16.592 1.00 75.75 135 LEU A O 1
ATOM 1040 N N . ILE A 1 136 ? 7.064 -10.133 -14.698 1.00 71.12 136 ILE A N 1
ATOM 1041 C CA . ILE A 1 136 ? 7.535 -8.894 -14.071 1.00 71.12 136 ILE A CA 1
ATOM 1042 C C . ILE A 1 136 ? 9.025 -8.986 -13.704 1.00 71.12 136 ILE A C 1
ATOM 1044 O O . ILE A 1 136 ? 9.768 -8.012 -13.836 1.00 71.12 136 ILE A O 1
ATOM 1048 N N . VAL A 1 137 ? 9.481 -10.161 -13.254 1.00 62.19 137 VAL A N 1
ATOM 1049 C CA . VAL A 1 137 ? 10.900 -10.396 -12.944 1.00 62.19 137 VAL A CA 1
ATOM 1050 C C . VAL A 1 137 ? 11.748 -10.291 -14.212 1.00 62.19 137 VAL A C 1
ATOM 1052 O O . VAL A 1 137 ? 12.760 -9.593 -14.185 1.00 62.19 137 VAL A O 1
ATOM 1055 N N . ASP A 1 138 ? 11.320 -10.895 -15.322 1.00 58.38 138 ASP A N 1
ATOM 1056 C CA . ASP A 1 138 ? 12.056 -10.840 -16.591 1.00 58.38 138 ASP A CA 1
ATOM 1057 C C . ASP A 1 138 ? 12.182 -9.406 -17.137 1.00 58.38 138 ASP A C 1
ATOM 1059 O O . ASP A 1 138 ? 13.277 -8.996 -17.529 1.00 58.38 138 ASP A O 1
ATOM 1063 N N . GLU A 1 139 ? 11.113 -8.603 -17.080 1.00 58.75 139 GLU A N 1
ATOM 1064 C CA . GLU A 1 139 ? 11.147 -7.185 -17.474 1.00 58.75 139 GLU A CA 1
ATOM 1065 C C . GLU A 1 139 ? 12.033 -6.341 -16.544 1.00 58.75 139 GLU A C 1
ATOM 1067 O O . GLU A 1 139 ? 12.813 -5.511 -17.012 1.00 58.75 139 GLU A O 1
ATOM 1072 N N . SER A 1 140 ? 11.986 -6.581 -15.228 1.00 56.03 140 SER A N 1
ATOM 1073 C CA . SER A 1 140 ? 12.838 -5.863 -14.267 1.00 56.03 140 SER A CA 1
ATOM 1074 C C . SER A 1 140 ? 14.329 -6.196 -14.426 1.00 56.03 140 SER A C 1
ATOM 1076 O O . SER A 1 140 ? 15.182 -5.313 -14.314 1.00 56.03 140 SER A O 1
ATOM 1078 N N . ILE A 1 141 ? 14.658 -7.452 -14.755 1.00 51.44 141 ILE A N 1
ATOM 1079 C CA . ILE A 1 141 ? 16.030 -7.882 -15.042 1.00 51.44 141 ILE A CA 1
ATOM 1080 C C . ILE A 1 141 ? 16.504 -7.287 -16.373 1.00 51.44 141 ILE A C 1
ATOM 1082 O O . ILE A 1 141 ? 17.647 -6.839 -16.452 1.00 51.44 141 ILE A O 1
ATOM 1086 N N . ALA A 1 142 ? 15.650 -7.231 -17.397 1.00 48.75 142 ALA A N 1
ATOM 1087 C CA . ALA A 1 142 ? 15.979 -6.587 -18.667 1.00 48.75 142 ALA A CA 1
ATOM 1088 C C . ALA A 1 142 ? 16.247 -5.079 -18.494 1.00 48.75 142 ALA A C 1
ATOM 1090 O O . ALA A 1 142 ? 17.305 -4.604 -18.902 1.00 48.75 142 ALA A O 1
ATOM 1091 N N . ALA A 1 143 ? 15.371 -4.357 -17.789 1.00 49.12 143 ALA A N 1
ATOM 1092 C CA . ALA A 1 143 ? 15.526 -2.923 -17.528 1.00 49.12 143 ALA A CA 1
ATOM 1093 C C . ALA A 1 143 ? 16.779 -2.599 -16.690 1.00 49.12 143 ALA A C 1
ATOM 1095 O O . ALA A 1 143 ? 17.496 -1.639 -16.971 1.00 49.12 143 ALA A O 1
ATOM 1096 N N . SER A 1 144 ? 17.102 -3.434 -15.694 1.00 48.84 144 SER A N 1
ATOM 1097 C CA . SER A 1 144 ? 18.311 -3.254 -14.871 1.00 48.84 144 SER A CA 1
ATOM 1098 C C . SER A 1 144 ? 19.627 -3.484 -15.632 1.00 48.84 144 SER A C 1
ATOM 1100 O O . SER A 1 144 ? 20.654 -2.912 -15.263 1.00 48.84 144 SER A O 1
ATOM 1102 N N . ARG A 1 145 ? 19.616 -4.288 -16.706 1.00 42.91 145 ARG A N 1
ATOM 1103 C CA . ARG A 1 145 ? 20.790 -4.515 -17.568 1.00 42.91 145 ARG A CA 1
ATOM 1104 C C . ARG A 1 145 ? 21.068 -3.337 -18.499 1.00 42.91 145 ARG A C 1
ATOM 1106 O O . ARG A 1 145 ? 22.230 -3.071 -18.781 1.00 42.91 145 ARG A O 1
ATOM 1113 N N . GLU A 1 146 ? 20.033 -2.625 -18.937 1.00 42.03 146 GLU A N 1
ATOM 1114 C CA . GLU A 1 146 ? 20.185 -1.450 -19.801 1.00 42.03 146 GLU A CA 1
ATOM 1115 C C . GLU A 1 146 ? 20.613 -0.198 -19.015 1.00 42.03 146 GLU A C 1
ATOM 1117 O O . GLU A 1 146 ? 21.464 0.552 -19.488 1.00 42.03 146 GLU A O 1
ATOM 1122 N N . GLU A 1 147 ? 20.127 0.006 -17.782 1.00 42.91 147 GLU A N 1
ATOM 1123 C CA . GLU A 1 147 ? 20.524 1.168 -16.961 1.00 42.91 147 GLU A CA 1
ATOM 1124 C C . GLU A 1 147 ? 21.991 1.098 -16.470 1.00 42.91 147 GLU A C 1
ATOM 1126 O O . GLU A 1 147 ? 22.651 2.139 -16.372 1.00 42.91 147 GLU A O 1
ATOM 1131 N N . GLY A 1 148 ? 22.533 -0.105 -16.223 1.00 38.97 148 GLY A N 1
ATOM 1132 C CA . GLY A 1 148 ? 23.904 -0.304 -15.728 1.00 38.97 148 GLY A CA 1
ATOM 1133 C C . GLY A 1 148 ? 25.00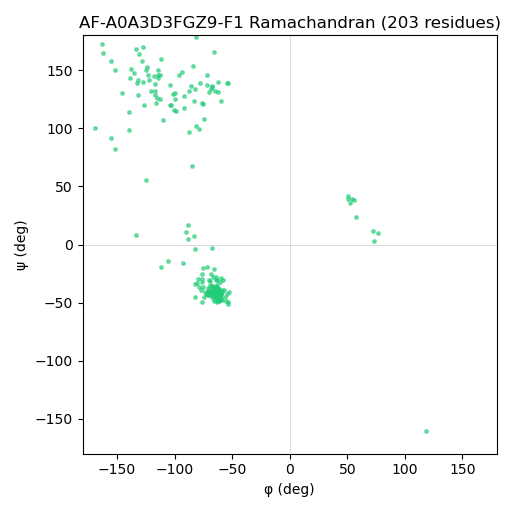8 0.143 -16.697 1.00 38.97 148 GLY A C 1
ATOM 1134 O O . GLY A 1 148 ? 25.985 0.757 -16.274 1.00 38.97 148 GLY A O 1
ATOM 1135 N N . GLU A 1 149 ? 24.841 -0.075 -18.005 1.00 41.69 149 GLU A N 1
ATOM 1136 C CA . GLU A 1 149 ? 25.873 0.258 -19.004 1.00 41.69 149 GLU A CA 1
ATOM 1137 C C . GLU A 1 149 ? 25.908 1.753 -19.375 1.00 41.69 149 GLU A C 1
ATOM 1139 O O . GLU A 1 149 ? 26.965 2.295 -19.717 1.00 41.69 149 GLU A O 1
ATOM 1144 N N . THR A 1 150 ? 24.770 2.452 -19.303 1.00 43.59 150 THR A N 1
ATOM 1145 C CA . THR A 1 150 ? 24.693 3.900 -19.576 1.00 43.59 150 THR A CA 1
ATOM 1146 C C . THR A 1 150 ? 25.134 4.770 -18.400 1.00 43.59 150 THR A C 1
ATOM 1148 O O . THR A 1 150 ? 25.722 5.830 -18.626 1.00 43.59 150 THR A O 1
ATOM 1151 N N . GLY A 1 151 ? 24.892 4.336 -17.157 1.00 43.53 151 GLY A N 1
ATOM 1152 C CA . GLY A 1 151 ? 25.290 5.075 -15.953 1.00 43.53 151 GLY A CA 1
ATOM 1153 C C . GLY A 1 151 ? 26.804 5.081 -15.715 1.00 43.53 151 GLY A C 1
ATOM 1154 O O . GLY A 1 151 ? 27.372 6.122 -15.387 1.00 43.53 151 GLY A O 1
ATOM 1155 N N . GLU A 1 152 ? 27.480 3.952 -15.950 1.00 43.44 152 GLU A N 1
ATOM 1156 C CA . GLU A 1 152 ? 28.935 3.837 -15.762 1.00 43.44 152 GLU A CA 1
ATOM 1157 C C . GLU A 1 152 ? 29.734 4.652 -16.790 1.00 43.44 152 GLU A C 1
ATOM 1159 O O . GLU A 1 152 ? 30.728 5.287 -16.436 1.00 43.44 152 GLU A O 1
ATOM 1164 N N . ARG A 1 153 ? 29.283 4.706 -18.051 1.00 51.16 153 ARG A N 1
ATOM 1165 C CA . ARG A 1 153 ? 29.928 5.519 -19.099 1.00 51.16 153 ARG A CA 1
ATOM 1166 C C . ARG A 1 153 ? 29.795 7.020 -18.851 1.00 51.16 153 ARG A C 1
ATOM 1168 O O . ARG A 1 153 ? 30.778 7.740 -18.980 1.00 51.16 153 ARG A O 1
ATOM 1175 N N . ALA A 1 154 ? 28.609 7.485 -18.458 1.00 54.28 154 ALA A N 1
ATOM 1176 C CA . ALA A 1 154 ? 28.370 8.905 -18.197 1.00 54.28 154 ALA A CA 1
ATOM 1177 C C . ALA A 1 154 ? 29.136 9.422 -16.962 1.00 54.28 154 ALA A C 1
ATOM 1179 O O . ALA A 1 154 ? 29.630 10.553 -16.972 1.00 54.28 154 ALA A O 1
ATOM 1180 N N . ASN A 1 155 ? 29.279 8.588 -15.924 1.00 57.69 155 ASN A N 1
ATOM 1181 C CA . ASN A 1 155 ? 30.078 8.921 -14.741 1.00 57.69 155 ASN A CA 1
ATOM 1182 C C . ASN A 1 155 ? 31.583 8.923 -15.042 1.00 57.69 155 ASN A C 1
ATOM 1184 O O . ASN A 1 155 ? 32.278 9.854 -14.643 1.00 57.69 155 ASN A O 1
ATOM 1188 N N . ALA A 1 156 ? 32.085 7.938 -15.797 1.00 60.34 156 ALA A N 1
ATOM 1189 C CA . ALA A 1 156 ? 33.497 7.885 -16.179 1.00 60.34 156 ALA A CA 1
ATOM 1190 C C . ALA A 1 156 ? 33.923 9.080 -17.056 1.00 60.34 156 ALA A C 1
ATOM 1192 O O . ALA A 1 156 ? 35.022 9.613 -16.885 1.00 60.34 156 ALA A O 1
ATOM 1193 N N . ASP A 1 157 ? 33.052 9.533 -17.964 1.00 65.94 157 ASP A N 1
ATOM 1194 C CA . ASP A 1 157 ? 33.324 10.695 -18.817 1.00 65.94 157 ASP A CA 1
ATOM 1195 C C . ASP A 1 157 ? 33.311 12.016 -18.024 1.00 65.94 157 ASP A C 1
ATOM 1197 O O . ASP A 1 157 ? 34.205 12.847 -18.203 1.00 65.94 157 ASP A O 1
ATOM 1201 N N . SER A 1 158 ? 32.363 12.183 -17.092 1.00 73.75 158 SER A N 1
ATOM 1202 C CA . SER A 1 158 ? 32.273 13.378 -16.233 1.00 73.75 158 SER A CA 1
ATOM 1203 C C . SER A 1 158 ? 33.472 13.492 -15.283 1.00 73.75 158 SER A C 1
ATOM 1205 O O . SER A 1 158 ? 34.051 14.570 -15.116 1.00 73.75 158 SER A O 1
ATOM 1207 N N . GLU A 1 159 ? 33.913 12.367 -14.716 1.00 75.75 159 GLU A N 1
ATOM 1208 C CA . GLU A 1 159 ? 35.068 12.324 -13.821 1.00 75.75 159 GLU A CA 1
ATOM 1209 C C . GLU A 1 159 ? 36.380 12.646 -14.557 1.00 75.75 159 GLU A C 1
ATOM 1211 O O . GLU A 1 159 ? 37.184 13.449 -14.071 1.00 75.75 159 GLU A O 1
ATOM 1216 N N . ASN A 1 160 ? 36.576 12.111 -15.767 1.00 75.06 160 ASN A N 1
ATOM 1217 C CA . ASN A 1 160 ? 37.741 12.435 -16.595 1.00 75.06 160 ASN A CA 1
ATOM 1218 C C . ASN A 1 160 ? 37.787 13.922 -16.989 1.00 75.06 160 ASN A C 1
ATOM 1220 O O . ASN A 1 160 ? 38.856 14.542 -16.944 1.00 75.06 160 ASN A O 1
ATOM 1224 N N . GLU A 1 161 ? 36.644 14.514 -17.344 1.00 80.94 161 GLU A N 1
ATOM 1225 C CA . GLU A 1 161 ? 36.544 15.940 -17.675 1.00 80.94 161 GLU A CA 1
ATOM 1226 C C . GLU A 1 161 ? 36.876 16.825 -16.458 1.00 80.94 161 GLU A C 1
ATOM 1228 O O . GLU A 1 161 ? 37.615 17.810 -16.567 1.00 80.94 161 GLU A O 1
ATOM 1233 N N . ARG A 1 162 ? 36.439 16.421 -15.260 1.00 84.88 162 ARG A N 1
ATOM 1234 C CA . ARG A 1 162 ? 36.736 17.109 -13.996 1.00 84.88 162 ARG A CA 1
ATOM 1235 C C . ARG A 1 162 ? 38.222 17.074 -13.634 1.00 84.88 162 ARG A C 1
ATOM 1237 O O . ARG A 1 162 ? 38.781 18.093 -13.210 1.00 84.88 162 ARG A O 1
ATOM 1244 N N . VAL A 1 163 ? 38.878 15.928 -13.819 1.00 82.44 163 VAL A N 1
ATOM 1245 C CA . VAL A 1 163 ? 40.323 15.770 -13.576 1.00 82.44 163 VAL A CA 1
ATOM 1246 C C . VAL A 1 163 ? 41.124 16.670 -14.519 1.00 82.44 163 VAL A C 1
ATOM 1248 O O . VAL A 1 163 ? 42.038 17.373 -14.078 1.00 82.44 163 VAL A O 1
ATOM 1251 N N . ALA A 1 164 ? 40.746 16.721 -15.799 1.00 86.62 164 ALA A N 1
ATOM 1252 C CA . ALA A 1 164 ? 41.403 17.573 -16.785 1.00 86.62 164 ALA A CA 1
ATOM 1253 C C . ALA A 1 164 ? 41.267 19.071 -16.454 1.00 86.62 164 ALA A C 1
ATOM 1255 O O . ALA A 1 164 ? 42.266 19.799 -16.467 1.00 86.62 164 ALA A O 1
ATOM 1256 N N . LEU A 1 165 ? 40.058 19.523 -16.099 1.00 88.56 165 LEU A N 1
ATOM 1257 C CA . LEU A 1 165 ? 39.786 20.919 -15.738 1.00 88.56 165 LEU A CA 1
ATOM 1258 C C . LEU A 1 165 ? 40.501 21.339 -14.447 1.00 88.56 165 LEU A C 1
ATOM 1260 O O . LEU A 1 165 ? 41.023 22.451 -14.367 1.00 88.56 165 LEU A O 1
ATOM 1264 N N . THR A 1 166 ? 40.600 20.448 -13.459 1.00 89.31 166 THR A N 1
ATOM 1265 C CA . THR A 1 166 ? 41.347 20.712 -12.215 1.00 89.31 166 THR A CA 1
ATOM 1266 C C . THR A 1 166 ? 42.835 20.934 -12.493 1.00 89.31 166 THR A C 1
ATOM 1268 O O . THR A 1 166 ? 43.415 21.922 -12.042 1.00 89.31 166 THR A O 1
ATOM 1271 N N . ALA A 1 167 ? 43.444 20.078 -13.317 1.00 88.25 167 ALA A N 1
ATOM 1272 C CA . ALA A 1 167 ? 44.846 20.220 -13.706 1.00 88.25 167 ALA A CA 1
ATOM 1273 C C . ALA A 1 167 ? 45.105 21.465 -14.578 1.00 88.25 167 ALA A C 1
ATOM 1275 O O . ALA A 1 167 ? 46.218 21.997 -14.619 1.00 88.25 167 ALA A O 1
ATOM 1276 N N . GLU A 1 168 ? 44.110 21.930 -15.337 1.00 91.50 168 GLU A N 1
ATOM 1277 C CA . GLU A 1 168 ? 44.211 23.186 -16.082 1.00 91.50 168 GLU A CA 1
ATOM 1278 C C . GLU A 1 168 ? 44.081 24.415 -15.170 1.00 91.50 168 GLU A C 1
ATOM 1280 O O . GLU A 1 168 ? 44.815 25.387 -15.361 1.00 91.50 168 GLU A O 1
ATOM 1285 N N . LEU A 1 169 ? 43.224 24.355 -14.146 1.00 90.12 169 LEU A N 1
ATOM 1286 C CA . LEU A 1 169 ? 43.078 25.414 -13.147 1.00 90.12 169 LEU A CA 1
ATOM 1287 C C . LEU A 1 169 ? 44.387 25.659 -12.389 1.00 90.12 169 LEU A C 1
ATOM 1289 O O . LEU A 1 169 ? 44.824 26.804 -12.277 1.00 90.12 169 LEU A O 1
ATOM 1293 N N . GLU A 1 170 ? 45.037 24.596 -11.913 1.00 89.81 170 GLU A N 1
ATOM 1294 C CA . GLU A 1 170 ? 46.319 24.697 -11.204 1.00 89.81 170 GLU A CA 1
ATOM 1295 C C . GLU A 1 170 ? 47.403 25.341 -12.074 1.00 89.81 170 GLU A C 1
ATOM 1297 O O . GLU A 1 170 ? 48.132 26.224 -11.617 1.00 89.81 170 GLU A O 1
ATOM 1302 N N . ARG A 1 171 ? 47.465 24.961 -13.356 1.00 92.88 171 ARG A N 1
ATOM 1303 C CA . ARG A 1 171 ? 48.395 25.558 -14.323 1.00 92.88 171 ARG A CA 1
ATOM 1304 C C . ARG A 1 171 ? 48.102 27.035 -14.573 1.00 92.88 171 ARG A C 1
ATOM 1306 O O . ARG A 1 171 ? 49.039 27.825 -14.614 1.00 92.88 171 ARG A O 1
ATOM 1313 N N . ALA A 1 172 ? 46.831 27.413 -14.712 1.00 93.06 172 ALA A N 1
ATOM 1314 C CA . ALA A 1 172 ? 46.436 28.806 -14.915 1.00 93.06 172 ALA A CA 1
ATOM 1315 C C . ALA A 1 172 ? 46.780 29.684 -13.699 1.00 93.06 172 ALA A C 1
ATOM 1317 O O . ALA A 1 172 ? 47.235 30.811 -13.867 1.00 93.06 172 ALA A O 1
ATOM 1318 N N . ILE A 1 173 ? 46.628 29.159 -12.477 1.00 90.56 173 ILE A N 1
ATOM 1319 C CA . ILE A 1 173 ? 47.025 29.859 -11.246 1.00 90.56 173 ILE A CA 1
ATOM 1320 C C . ILE A 1 173 ? 48.549 30.005 -11.169 1.00 90.56 173 ILE A C 1
ATOM 1322 O O . ILE A 1 173 ? 49.038 31.093 -10.877 1.00 90.56 173 ILE A O 1
ATOM 1326 N N . ALA A 1 174 ? 49.301 28.938 -11.461 1.00 92.19 174 ALA A N 1
ATOM 1327 C CA . ALA A 1 174 ? 50.765 28.958 -11.444 1.00 92.19 174 ALA A CA 1
ATOM 1328 C C . ALA A 1 174 ? 51.370 29.903 -12.500 1.00 92.19 174 ALA A C 1
ATOM 1330 O O . ALA A 1 174 ? 52.461 30.427 -12.299 1.00 92.19 174 ALA A O 1
ATOM 1331 N N . ALA A 1 175 ? 50.659 30.124 -13.608 1.00 94.31 175 ALA A N 1
ATOM 1332 C CA . ALA A 1 175 ? 51.020 31.078 -14.654 1.00 94.31 175 ALA A CA 1
ATOM 1333 C C . ALA A 1 175 ? 50.476 32.503 -14.413 1.00 94.31 175 ALA A C 1
ATOM 1335 O O . ALA A 1 175 ? 50.630 33.357 -15.281 1.00 94.31 175 ALA A O 1
ATOM 1336 N N . GLU A 1 176 ? 49.828 32.760 -13.268 1.00 92.50 176 GLU A N 1
ATOM 1337 C CA . GLU A 1 176 ? 49.186 34.041 -12.919 1.00 92.50 176 GLU A CA 1
ATOM 1338 C C . GLU A 1 176 ? 48.099 34.501 -13.924 1.00 92.50 176 GLU A C 1
ATOM 1340 O O . GLU A 1 176 ? 47.732 35.675 -14.001 1.00 92.50 176 GLU A O 1
ATOM 1345 N N . GLU A 1 177 ? 47.501 33.565 -14.671 1.00 94.75 177 GLU A N 1
ATOM 1346 C CA . GLU A 1 177 ? 46.406 33.813 -15.617 1.00 94.75 177 GLU A CA 1
ATOM 1347 C C . GLU A 1 177 ? 45.038 33.817 -14.905 1.00 94.75 177 GLU A C 1
ATOM 1349 O O . GLU A 1 177 ? 44.182 32.948 -15.106 1.00 94.75 177 GLU A O 1
ATOM 1354 N N . TYR A 1 178 ? 44.805 34.816 -14.052 1.00 86.81 178 TYR A N 1
ATOM 1355 C CA . TYR A 1 178 ? 43.630 34.862 -13.169 1.00 86.81 178 TYR A CA 1
ATOM 1356 C C . TYR A 1 178 ? 42.274 34.877 -13.899 1.00 86.81 178 TYR A C 1
ATOM 1358 O O . TYR A 1 178 ? 41.303 34.302 -13.403 1.00 86.81 178 TYR A O 1
ATOM 1366 N N . GLU A 1 179 ? 42.187 35.485 -15.088 1.00 88.19 179 GLU A N 1
ATOM 1367 C CA . GLU A 1 179 ? 40.947 35.492 -15.881 1.00 88.19 179 GLU A CA 1
ATOM 1368 C C . GLU A 1 179 ? 40.590 34.083 -16.382 1.00 88.19 179 GLU A C 1
ATOM 1370 O O . GLU A 1 179 ? 39.424 33.678 -16.376 1.00 88.19 179 GLU A O 1
ATOM 1375 N N . LYS A 1 180 ? 41.605 33.309 -16.781 1.00 84.94 180 LYS A N 1
ATOM 1376 C CA . LYS A 1 180 ? 41.438 31.925 -17.224 1.00 84.94 180 LYS A CA 1
ATOM 1377 C C . LYS A 1 180 ? 41.071 31.020 -16.048 1.00 84.94 180 LYS A C 1
ATOM 1379 O O . LYS A 1 180 ? 40.133 30.232 -16.155 1.00 84.94 180 LYS A O 1
ATOM 1384 N N . ALA A 1 181 ? 41.734 31.198 -14.905 1.00 89.06 181 ALA A N 1
ATOM 1385 C CA . ALA A 1 181 ? 41.433 30.465 -13.678 1.00 89.06 181 ALA A CA 1
ATOM 1386 C C . ALA A 1 181 ? 39.979 30.674 -13.206 1.00 89.06 181 ALA A C 1
ATOM 1388 O O . ALA A 1 181 ? 39.309 29.715 -12.822 1.00 89.06 181 ALA A O 1
ATOM 1389 N N . ALA A 1 182 ? 39.450 31.900 -13.292 1.00 90.44 182 ALA A N 1
ATOM 1390 C CA . ALA A 1 182 ? 38.059 32.189 -12.934 1.00 90.44 182 ALA A CA 1
ATOM 1391 C C . ALA A 1 182 ? 37.053 31.434 -13.823 1.00 90.44 182 ALA A C 1
ATOM 1393 O O . ALA A 1 182 ? 36.118 30.826 -13.305 1.00 90.44 182 ALA A O 1
ATOM 1394 N N . LYS A 1 183 ? 37.284 31.401 -15.144 1.00 89.75 183 LYS A N 1
ATOM 1395 C CA . LYS A 1 183 ? 36.425 30.671 -16.094 1.00 89.75 183 LYS A CA 1
ATOM 1396 C C . LYS A 1 183 ? 36.429 29.165 -15.821 1.00 89.75 183 LYS A C 1
ATOM 1398 O O . LYS A 1 183 ? 35.369 28.550 -15.799 1.00 89.75 183 LYS A O 1
ATOM 1403 N N . ILE A 1 184 ? 37.602 28.580 -15.570 1.00 89.69 184 ILE A N 1
ATOM 1404 C CA . ILE A 1 184 ? 37.730 27.141 -15.283 1.00 89.69 184 ILE A CA 1
ATOM 1405 C C . ILE A 1 184 ? 37.045 26.780 -13.957 1.00 89.69 184 ILE A C 1
ATOM 1407 O O . ILE A 1 184 ? 36.347 25.771 -13.876 1.00 89.69 184 ILE A O 1
ATOM 1411 N N . ARG A 1 185 ? 37.174 27.627 -12.929 1.00 89.25 185 ARG A N 1
ATOM 1412 C CA . ARG A 1 185 ? 36.480 27.449 -11.645 1.00 89.25 185 ARG A CA 1
ATOM 1413 C C . ARG A 1 185 ? 34.958 27.438 -11.814 1.00 89.25 185 ARG A C 1
ATOM 1415 O O . ARG A 1 185 ? 34.285 26.605 -11.211 1.00 89.25 185 ARG A O 1
ATOM 1422 N N . ASP A 1 186 ? 34.417 28.347 -12.620 1.00 88.81 186 ASP A N 1
ATOM 1423 C CA . ASP A 1 186 ? 32.972 28.435 -12.844 1.00 88.81 186 ASP A CA 1
ATOM 1424 C C . ASP A 1 186 ? 32.453 27.225 -13.654 1.00 88.81 186 ASP A C 1
ATOM 1426 O O . ASP A 1 186 ? 31.377 26.702 -13.358 1.00 88.81 186 ASP A O 1
ATOM 1430 N N . LEU A 1 187 ? 33.248 26.710 -14.603 1.00 87.94 187 LEU A N 1
ATOM 1431 C CA . LEU A 1 187 ? 32.958 25.461 -15.324 1.00 87.94 187 LEU A CA 1
ATOM 1432 C C . LEU A 1 187 ? 32.951 24.239 -14.390 1.00 87.94 187 LEU A C 1
ATOM 1434 O O . LEU A 1 187 ? 32.017 23.441 -14.442 1.00 87.94 187 LEU A O 1
ATOM 1438 N N . LEU A 1 188 ? 33.931 24.124 -13.487 1.00 86.56 188 LEU A N 1
ATOM 1439 C CA . LEU A 1 188 ? 33.973 23.068 -12.466 1.00 86.56 188 LEU A CA 1
ATOM 1440 C C . LEU A 1 188 ? 32.763 23.132 -11.518 1.00 86.56 188 LEU A C 1
ATOM 1442 O O . LEU A 1 188 ? 32.188 22.101 -11.171 1.00 86.56 188 LEU A O 1
ATOM 1446 N N . ALA A 1 189 ? 32.321 24.333 -11.132 1.00 85.94 189 ALA A N 1
ATOM 1447 C CA . ALA A 1 189 ? 31.120 24.509 -10.313 1.00 85.94 189 ALA A CA 1
ATOM 1448 C C . ALA A 1 189 ? 29.835 24.083 -11.054 1.00 85.94 189 ALA A C 1
ATOM 1450 O O . ALA A 1 189 ? 28.937 23.476 -10.461 1.00 85.94 189 ALA A O 1
ATOM 1451 N N . ALA A 1 190 ? 29.754 24.351 -12.360 1.00 83.50 190 ALA A N 1
ATOM 1452 C CA . ALA A 1 190 ? 28.649 23.893 -13.197 1.00 83.50 190 ALA A CA 1
ATOM 1453 C C . ALA A 1 190 ? 28.642 22.360 -13.362 1.00 83.50 190 ALA A C 1
ATOM 1455 O O . ALA A 1 190 ? 27.569 21.759 -13.362 1.00 83.50 190 ALA A O 1
ATOM 1456 N N . LEU A 1 191 ? 29.815 21.720 -13.432 1.00 81.31 191 LEU A N 1
ATOM 1457 C CA . LEU A 1 191 ? 29.940 20.258 -13.479 1.00 81.31 191 LEU A CA 1
ATOM 1458 C C . LEU A 1 191 ? 29.464 19.611 -12.162 1.00 81.31 191 LEU A C 1
ATOM 1460 O O . LEU A 1 191 ? 28.599 18.737 -12.175 1.00 81.31 191 LEU A O 1
ATOM 1464 N N . ASN A 1 192 ? 29.910 20.141 -11.018 1.00 72.12 192 ASN A N 1
ATOM 1465 C CA . ASN A 1 192 ? 29.530 19.646 -9.686 1.00 72.12 192 ASN A CA 1
ATOM 1466 C C . ASN A 1 192 ? 28.028 19.813 -9.377 1.00 72.12 192 ASN A C 1
ATOM 1468 O O . ASN A 1 192 ? 27.443 19.028 -8.632 1.00 72.12 192 ASN A O 1
ATOM 1472 N N . SER A 1 193 ? 27.377 20.839 -9.936 1.00 68.50 193 SER A N 1
ATOM 1473 C CA . SER A 1 193 ? 25.925 21.033 -9.774 1.00 68.50 193 SER A CA 1
ATOM 1474 C C . SER A 1 193 ? 25.086 20.082 -10.638 1.00 68.50 193 SER A C 1
ATOM 1476 O O . SER A 1 193 ? 23.961 19.750 -10.256 1.00 68.50 193 SER A O 1
ATOM 1478 N N . LYS A 1 194 ? 25.634 19.582 -11.755 1.00 62.06 194 LYS A N 1
ATOM 1479 C CA . LYS A 1 194 ? 25.018 18.512 -12.555 1.00 62.06 194 LYS A CA 1
ATOM 1480 C C . LYS A 1 194 ? 25.137 17.146 -11.874 1.00 62.06 194 LYS A C 1
ATOM 1482 O O . LYS A 1 194 ? 24.142 16.431 -11.822 1.00 62.06 194 LYS A O 1
ATOM 1487 N N . GLU A 1 195 ? 26.283 16.828 -11.272 1.00 55.19 195 GLU A N 1
ATOM 1488 C CA . GLU A 1 195 ? 26.468 15.597 -10.478 1.00 55.19 195 GLU A CA 1
ATOM 1489 C C . GLU A 1 195 ? 25.598 15.595 -9.204 1.00 55.19 195 GLU A C 1
ATOM 1491 O O . GLU A 1 195 ? 24.954 14.597 -8.879 1.00 55.19 195 GLU A O 1
ATOM 1496 N N . GLY A 1 196 ? 25.440 16.750 -8.543 1.00 43.69 196 GLY A N 1
ATOM 1497 C CA . GLY A 1 196 ? 24.579 16.909 -7.359 1.00 43.69 196 GLY A CA 1
ATOM 1498 C C . GLY A 1 196 ? 23.066 16.774 -7.604 1.00 43.69 196 GLY A C 1
ATOM 1499 O O . GLY A 1 196 ? 22.288 16.839 -6.649 1.00 43.69 196 GLY A O 1
ATOM 1500 N N . SER A 1 197 ? 22.643 16.590 -8.860 1.00 43.41 197 SER A N 1
ATOM 1501 C CA . SER A 1 197 ? 21.260 16.260 -9.242 1.00 43.41 197 SER A CA 1
ATOM 1502 C C . SER A 1 197 ? 21.022 14.746 -9.363 1.00 43.41 197 SER A C 1
ATOM 1504 O O . SER A 1 197 ? 19.868 14.319 -9.400 1.00 43.41 197 SER A O 1
ATOM 1506 N N . GLY A 1 198 ? 22.096 13.948 -9.442 1.00 45.41 198 GLY A N 1
ATOM 1507 C CA . GLY A 1 198 ? 22.068 12.503 -9.688 1.00 45.41 198 GLY A CA 1
ATOM 1508 C C . GLY A 1 198 ? 22.508 11.639 -8.506 1.00 45.41 198 GLY A C 1
ATOM 1509 O O . GLY A 1 198 ? 22.122 10.477 -8.452 1.00 45.41 198 GLY A O 1
ATOM 1510 N N . ASP A 1 199 ? 23.233 12.191 -7.530 1.00 40.69 199 ASP A N 1
ATOM 1511 C CA . ASP A 1 199 ? 23.711 11.417 -6.386 1.00 40.69 199 ASP A CA 1
ATOM 1512 C C . ASP A 1 199 ? 23.608 12.197 -5.065 1.00 40.69 199 ASP A C 1
ATOM 1514 O O . ASP A 1 199 ? 24.428 13.040 -4.703 1.00 40.69 199 ASP A O 1
ATOM 1518 N N . LYS A 1 200 ? 22.540 11.913 -4.317 1.00 35.38 200 LYS A N 1
ATOM 1519 C CA . LYS A 1 200 ? 22.565 12.002 -2.854 1.00 35.38 200 LYS A CA 1
ATOM 1520 C C . LYS A 1 200 ? 22.127 10.669 -2.270 1.00 35.38 200 LYS A C 1
ATOM 1522 O O . LYS A 1 200 ? 21.171 10.635 -1.498 1.00 35.38 200 LYS A O 1
ATOM 1527 N N . ARG A 1 201 ? 22.803 9.582 -2.649 1.00 42.84 201 ARG A N 1
ATOM 1528 C CA . ARG A 1 201 ? 22.953 8.372 -1.832 1.00 42.84 201 ARG A CA 1
ATOM 1529 C C . ARG A 1 201 ? 24.214 7.628 -2.267 1.00 42.84 201 ARG A C 1
ATOM 1531 O O . ARG A 1 201 ? 24.112 6.682 -3.039 1.00 42.84 201 ARG A O 1
ATOM 1538 N N . GLN A 1 202 ? 25.324 7.938 -1.609 1.00 38.31 202 GLN A N 1
ATOM 1539 C CA . GLN A 1 202 ? 26.134 6.933 -0.924 1.00 38.31 202 GLN A CA 1
ATOM 1540 C C . GLN A 1 202 ? 27.174 7.625 -0.041 1.00 38.31 202 GLN A C 1
ATOM 1542 O O . GLN A 1 202 ? 28.184 8.118 -0.510 1.00 38.31 202 GLN A O 1
ATOM 1547 N N . ASP A 1 203 ? 26.866 7.680 1.251 1.00 32.84 203 ASP A N 1
ATOM 1548 C CA . ASP A 1 203 ? 27.843 7.740 2.335 1.00 32.84 203 ASP A CA 1
ATOM 1549 C C . ASP A 1 203 ? 27.150 7.080 3.535 1.00 32.84 203 ASP A C 1
ATOM 1551 O O . ASP A 1 203 ? 26.529 7.725 4.381 1.00 32.84 203 ASP A O 1
ATOM 1555 N N . GLU A 1 204 ? 27.187 5.751 3.556 1.00 36.72 204 GLU A N 1
ATOM 1556 C CA . GLU A 1 204 ? 27.222 5.007 4.809 1.00 36.72 204 GLU A CA 1
ATOM 1557 C C . GLU A 1 204 ? 28.566 4.283 4.891 1.00 36.72 204 GLU A C 1
ATOM 1559 O O . GLU A 1 204 ? 29.182 3.956 3.880 1.00 36.72 204 GLU A O 1
ATOM 1564 N N . LYS A 1 205 ? 28.993 4.105 6.139 1.00 30.41 205 LYS A N 1
ATOM 1565 C CA . LYS A 1 205 ? 30.055 3.214 6.608 1.00 30.41 205 LYS A CA 1
ATOM 1566 C C . LYS A 1 205 ? 30.262 1.933 5.804 1.00 30.41 205 LYS A C 1
ATOM 1568 O O . LYS A 1 205 ? 29.255 1.286 5.450 1.00 30.41 205 LYS A O 1
#

pLDDT: mean 85.32, std 18.15, range [30.41, 98.69]

Foldseek 3Di:
DFDKAWWDQPDWFQDPVGIWTWIGRPPDQKTFTDHDDPVLSVLLVCLLVVPDDPDDDPLSVVQVVCVVQVKDFAEKEQGDADPNATWIWTWMDDPNDTDIDTDGPSSRSSNCSNSVHIYIYTPVSCVVGIDGNVVVVVNRVVVVVVVVVVVVVVVVVLVVVLVVLVVVLVVCVVVVVVVSNVVSVVVNVVSVVVVVVPDPDDDDD

Nearest PDB structures (foldseek):
  1vjl-assembly1_A  TM=9.307E-01  e=4.461E-13  Thermotoga maritima
  1vjl-assembly1_B  TM=9.517E-01  e=7.077E-13  Thermotoga maritima
  1sj5-assembly1_A  TM=9.619E-01  e=1.587E-12  Thermotoga maritima
  1sj5-assembly1_B  TM=9.507E-01  e=1.414E-12  Thermotoga maritima
  2l33-assembly1_A  TM=4.384E-01  e=3.347E-01  Homo sapiens